Protein AF-0000000066491050 (afdb_homodimer)

Structure (mmCIF, N/CA/C/O backbone):
data_AF-0000000066491050-model_v1
#
loop_
_entity.id
_entity.type
_entity.pdbx_description
1 polymer 'Integral membrane protein'
#
loop_
_atom_site.group_PDB
_atom_site.id
_atom_site.type_symbol
_atom_site.label_atom_id
_atom_site.label_alt_id
_atom_site.label_comp_id
_atom_site.label_asym_id
_atom_site.label_entity_id
_atom_site.label_seq_id
_atom_site.pdbx_PDB_ins_code
_atom_site.Cartn_x
_atom_site.Cartn_y
_atom_site.Cartn_z
_atom_site.occupancy
_atom_site.B_iso_or_equiv
_atom_site.auth_seq_id
_atom_site.auth_comp_id
_atom_site.auth_asym_id
_atom_site.auth_atom_id
_atom_site.pdbx_PDB_model_num
ATOM 1 N N . MET A 1 1 ? 2.791 25.453 -6.047 1 52.41 1 MET A N 1
ATOM 2 C CA . MET A 1 1 ? 2.797 24.094 -5.547 1 52.41 1 MET A CA 1
ATOM 3 C C . MET A 1 1 ? 4.145 23.734 -4.922 1 52.41 1 MET A C 1
ATOM 5 O O . MET A 1 1 ? 4.199 23.078 -3.887 1 52.41 1 MET A O 1
ATOM 9 N N . PHE A 1 2 ? 5.137 24.219 -5.578 1 69.69 2 PHE A N 1
ATOM 10 C CA . PHE A 1 2 ? 6.5 23.891 -5.184 1 69.69 2 PHE A CA 1
ATOM 11 C C . PHE A 1 2 ? 7.211 25.125 -4.629 1 69.69 2 PHE A C 1
ATOM 13 O O . PHE A 1 2 ? 8.438 25.234 -4.711 1 69.69 2 PHE A O 1
ATOM 20 N N . ALA A 1 3 ? 6.332 25.984 -4.012 1 75.31 3 ALA A N 1
ATOM 21 C CA . ALA A 1 3 ? 6.973 27.172 -3.467 1 75.31 3 ALA A CA 1
ATOM 22 C C . ALA A 1 3 ? 7.922 26.812 -2.324 1 75.31 3 ALA A C 1
ATOM 24 O O . ALA A 1 3 ? 8.852 27.562 -2.021 1 75.31 3 ALA A O 1
ATOM 25 N N . HIS A 1 4 ? 7.715 25.703 -1.779 1 83.62 4 HIS A N 1
ATOM 26 C CA . HIS A 1 4 ? 8.516 25.297 -0.629 1 83.62 4 HIS A CA 1
ATOM 27 C C . HIS A 1 4 ? 9.625 24.344 -1.041 1 83.62 4 HIS A C 1
ATOM 29 O O . HIS A 1 4 ? 10.305 23.766 -0.187 1 83.62 4 HIS A O 1
ATOM 35 N N . PHE A 1 5 ? 9.906 24.297 -2.352 1 87.38 5 PHE A N 1
ATOM 36 C CA . PHE A 1 5 ? 10.875 23.312 -2.822 1 87.38 5 PHE A CA 1
ATOM 37 C C . PHE A 1 5 ? 12.289 23.719 -2.418 1 87.38 5 PHE A C 1
ATOM 39 O O . PHE A 1 5 ? 12.672 24.875 -2.535 1 87.38 5 PHE A O 1
ATOM 46 N N . THR A 1 6 ? 13.062 22.859 -1.842 1 89.25 6 THR A N 1
ATOM 47 C CA . THR A 1 6 ? 14.5 22.938 -1.593 1 89.25 6 THR A CA 1
ATOM 48 C C . THR A 1 6 ? 15.203 21.703 -2.141 1 89.25 6 THR A C 1
ATOM 50 O O . THR A 1 6 ? 14.578 20.656 -2.314 1 89.25 6 THR A O 1
ATOM 53 N N . PRO A 1 7 ? 16.484 21.812 -2.568 1 90 7 PRO A N 1
ATOM 54 C CA . PRO A 1 7 ? 17.219 20.672 -3.119 1 90 7 PRO A CA 1
ATOM 55 C C . PRO A 1 7 ? 17.188 19.453 -2.197 1 90 7 PRO A C 1
ATOM 57 O O . PRO A 1 7 ? 17.266 18.328 -2.668 1 90 7 PRO A O 1
ATOM 60 N N . ARG A 1 8 ? 17.047 19.656 -0.96 1 91.62 8 ARG A N 1
ATOM 61 C CA . ARG A 1 8 ? 16.953 18.578 0.013 1 91.62 8 ARG A CA 1
ATOM 62 C C . ARG A 1 8 ? 15.703 17.734 -0.21 1 91.62 8 ARG A C 1
ATOM 64 O O . ARG A 1 8 ? 15.594 16.625 0.311 1 91.62 8 ARG A O 1
ATOM 71 N N . HIS A 1 9 ? 14.781 18.203 -0.958 1 94.38 9 HIS A N 1
ATOM 72 C CA . HIS A 1 9 ? 13.523 17.516 -1.205 1 94.38 9 HIS A CA 1
ATOM 73 C C . HIS A 1 9 ? 13.648 16.562 -2.385 1 94.38 9 HIS A C 1
ATOM 75 O O . HIS A 1 9 ? 12.727 15.781 -2.658 1 94.38 9 HIS A O 1
ATOM 81 N N . ILE A 1 10 ? 14.773 16.578 -3.07 1 93.44 10 ILE A N 1
ATOM 82 C CA . ILE A 1 10 ? 14.93 15.773 -4.27 1 93.44 10 ILE A CA 1
ATOM 83 C C . ILE A 1 10 ? 14.844 14.289 -3.908 1 93.44 10 ILE A C 1
ATOM 85 O O . ILE A 1 10 ? 14.07 13.539 -4.512 1 93.44 10 ILE A O 1
ATOM 89 N N . PRO A 1 11 ? 15.547 13.797 -2.855 1 94.56 11 PRO A N 1
ATOM 90 C CA . PRO A 1 11 ? 15.484 12.367 -2.535 1 94.56 11 PRO A CA 1
ATOM 91 C C . PRO A 1 11 ? 14.07 11.906 -2.203 1 94.56 11 PRO A C 1
ATOM 93 O O . PRO A 1 11 ? 13.578 10.938 -2.797 1 94.56 11 PRO A O 1
ATOM 96 N N . PRO A 1 12 ? 13.367 12.57 -1.357 1 95.5 12 PRO A N 1
ATOM 97 C CA . PRO A 1 12 ? 12.016 12.094 -1.069 1 95.5 12 PRO A CA 1
ATOM 98 C C . PRO A 1 12 ? 11.078 12.227 -2.266 1 95.5 12 PRO A C 1
ATOM 100 O O . PRO A 1 12 ? 10.164 11.414 -2.43 1 95.5 12 PRO A O 1
ATOM 103 N N . LEU A 1 13 ? 11.305 13.156 -3.105 1 95.44 13 LEU A N 1
ATOM 104 C CA . LEU A 1 13 ? 10.453 13.297 -4.285 1 95.44 13 LEU A CA 1
ATOM 105 C C . LEU A 1 13 ? 10.734 12.188 -5.289 1 95.44 13 LEU A C 1
ATOM 107 O O . LEU A 1 13 ? 9.836 11.758 -6.016 1 95.44 13 LEU A O 1
ATOM 111 N N . LEU A 1 14 ? 11.961 11.766 -5.301 1 96 14 LEU A N 1
ATOM 112 C CA . LEU A 1 14 ? 12.281 10.609 -6.133 1 96 14 LEU A CA 1
ATOM 113 C C . LEU A 1 14 ? 11.578 9.359 -5.621 1 96 14 LEU A C 1
ATOM 115 O O . LEU A 1 14 ? 11.109 8.531 -6.414 1 96 14 LEU A O 1
ATOM 119 N N . VAL A 1 15 ? 11.5 9.188 -4.312 1 96.38 15 VAL A N 1
ATOM 120 C CA . VAL A 1 15 ? 10.766 8.078 -3.715 1 96.38 15 VAL A CA 1
ATOM 121 C C . VAL A 1 15 ? 9.297 8.148 -4.113 1 96.38 15 VAL A C 1
ATOM 123 O O . VAL A 1 15 ? 8.711 7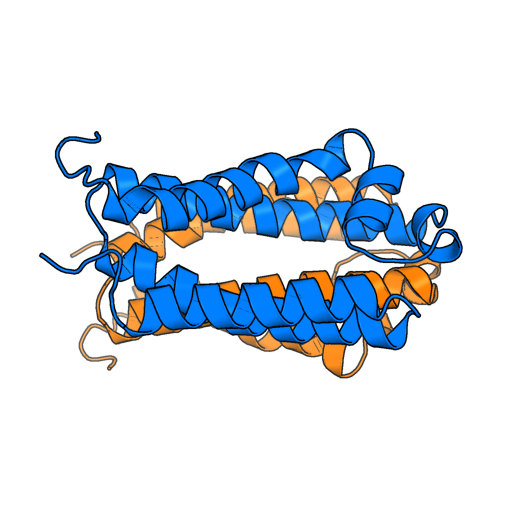.152 -4.539 1 96.38 15 VAL A O 1
ATOM 126 N N . ALA A 1 16 ? 8.734 9.336 -4.02 1 97.44 16 ALA A N 1
ATOM 127 C CA . ALA A 1 16 ? 7.336 9.531 -4.387 1 97.44 16 ALA A CA 1
ATOM 128 C C . ALA A 1 16 ? 7.098 9.172 -5.852 1 97.44 16 ALA A C 1
ATOM 130 O O . ALA A 1 16 ? 6.117 8.508 -6.184 1 97.44 16 ALA A O 1
ATOM 131 N N . ALA A 1 17 ? 7.984 9.594 -6.699 1 96.69 17 ALA A N 1
ATOM 132 C CA . ALA A 1 17 ? 7.863 9.305 -8.125 1 96.69 17 ALA A CA 1
ATOM 133 C C . ALA A 1 17 ? 8 7.809 -8.398 1 96.69 17 ALA A C 1
ATOM 135 O O . ALA A 1 17 ? 7.215 7.238 -9.164 1 96.69 17 ALA A O 1
ATOM 136 N N . ALA A 1 18 ? 8.984 7.23 -7.793 1 95.19 18 ALA A N 1
ATOM 137 C CA . ALA A 1 18 ? 9.211 5.797 -7.977 1 95.19 18 ALA A CA 1
ATOM 138 C C . ALA A 1 18 ? 8 4.988 -7.527 1 95.19 18 ALA A C 1
ATOM 140 O O . ALA A 1 18 ? 7.629 4.008 -8.172 1 95.19 18 ALA A O 1
ATOM 141 N N . MET A 1 19 ? 7.391 5.363 -6.492 1 96.62 19 MET A N 1
ATOM 142 C CA . MET A 1 19 ? 6.23 4.641 -5.98 1 96.62 19 MET A CA 1
ATOM 143 C C . MET A 1 19 ? 5.016 4.855 -6.879 1 96.62 19 MET A C 1
ATOM 145 O O . MET A 1 19 ? 4.238 3.928 -7.109 1 96.62 19 MET A O 1
ATOM 149 N N . THR A 1 20 ? 4.883 6.059 -7.355 1 95.69 20 THR A N 1
ATOM 150 C CA . THR A 1 20 ? 3.744 6.34 -8.219 1 95.69 20 THR A CA 1
ATOM 151 C C . THR A 1 20 ? 3.885 5.609 -9.555 1 95.69 20 THR A C 1
ATOM 153 O O . THR A 1 20 ? 3.049 4.77 -9.898 1 95.69 20 THR A O 1
ATOM 156 N N . PHE A 1 21 ? 4.977 5.812 -10.219 1 94.56 21 PHE A N 1
ATOM 157 C CA . PHE A 1 21 ? 5.148 5.277 -11.562 1 94.56 21 PHE A CA 1
ATOM 158 C C . PHE A 1 21 ? 5.566 3.812 -11.516 1 94.56 21 PHE A C 1
ATOM 160 O O . PHE A 1 21 ? 5.188 3.021 -12.383 1 94.56 21 PHE A O 1
ATOM 167 N N . GLY A 1 22 ? 6.391 3.482 -10.547 1 92.12 22 GLY A N 1
ATOM 168 C CA . GLY A 1 22 ? 6.695 2.076 -10.344 1 92.12 22 GLY A CA 1
ATOM 169 C C . GLY A 1 22 ? 5.469 1.239 -10.031 1 92.12 22 GLY A C 1
ATOM 170 O O . GLY A 1 22 ? 5.355 0.099 -10.484 1 92.12 22 GLY A O 1
ATOM 171 N N . GLY A 1 23 ? 4.586 1.788 -9.258 1 93.5 23 GLY A N 1
ATOM 172 C CA . GLY A 1 23 ? 3.346 1.11 -8.922 1 93.5 23 GLY A CA 1
ATOM 173 C C . GLY A 1 23 ? 2.43 0.91 -10.109 1 93.5 23 GLY A C 1
ATOM 174 O O . GLY A 1 23 ? 1.54 0.057 -10.078 1 93.5 23 GLY A O 1
ATOM 175 N N . LEU A 1 24 ? 2.648 1.595 -11.141 1 94.81 24 LEU A N 1
ATOM 176 C CA . LEU A 1 24 ? 1.772 1.502 -12.305 1 94.81 24 LEU A CA 1
ATOM 177 C C . LEU A 1 24 ? 2.301 0.478 -13.305 1 94.81 24 LEU A C 1
ATOM 179 O O . LEU A 1 24 ? 1.577 0.053 -14.211 1 94.81 24 LEU A O 1
ATOM 183 N N . ILE A 1 25 ? 3.445 0.059 -13.18 1 94.06 25 ILE A N 1
ATOM 184 C CA . ILE A 1 25 ? 4.113 -0.813 -14.141 1 94.06 25 ILE A CA 1
ATOM 185 C C . ILE A 1 25 ? 3.342 -2.125 -14.266 1 94.06 25 ILE A C 1
ATOM 187 O O . ILE A 1 25 ? 3.102 -2.605 -15.375 1 94.06 25 ILE A O 1
ATOM 191 N N . PRO A 1 26 ? 2.939 -2.74 -13.188 1 94.06 26 PRO A N 1
ATOM 192 C CA . PRO A 1 26 ? 2.254 -4.031 -13.297 1 94.06 26 PRO A CA 1
ATOM 193 C C . PRO A 1 26 ? 0.968 -3.949 -14.117 1 94.06 26 PRO A C 1
ATOM 195 O O . PRO A 1 26 ? 0.509 -4.961 -14.656 1 94.06 26 PRO A O 1
ATOM 198 N N . PHE A 1 27 ? 0.318 -2.787 -14.289 1 94.69 27 PHE A N 1
ATOM 199 C CA . PHE A 1 27 ? -0.898 -2.637 -15.078 1 94.69 27 PHE A CA 1
ATOM 200 C C . PHE A 1 27 ? -0.605 -2.818 -16.562 1 94.69 27 PHE A C 1
ATOM 202 O O . PHE A 1 27 ? -1.503 -3.143 -17.344 1 94.69 27 PHE A O 1
ATOM 209 N N . TYR A 1 28 ? 0.675 -2.732 -16.891 1 94.81 28 TYR A N 1
ATOM 210 C CA . TYR A 1 28 ? 1.082 -2.893 -18.297 1 94.81 28 TYR A CA 1
ATOM 211 C C . TYR A 1 28 ? 1.819 -4.211 -18.5 1 94.81 28 TYR A C 1
ATOM 213 O O . TYR A 1 28 ? 1.654 -4.871 -19.516 1 94.81 28 TYR A O 1
ATOM 221 N N . ASN A 1 29 ? 2.633 -4.527 -17.609 1 96.81 29 ASN A N 1
ATOM 222 C CA . ASN A 1 29 ? 3.457 -5.73 -17.672 1 96.81 29 ASN A CA 1
ATOM 223 C C . ASN A 1 29 ? 3.75 -6.293 -16.281 1 96.81 29 ASN A C 1
ATOM 225 O O . ASN A 1 29 ? 4.789 -5.992 -15.695 1 96.81 29 ASN A O 1
ATOM 229 N N . ALA A 1 30 ? 2.885 -7.141 -15.875 1 96.06 30 ALA A N 1
ATOM 230 C CA . ALA A 1 30 ? 2.996 -7.691 -14.523 1 96.06 30 ALA A CA 1
ATOM 231 C C . ALA A 1 30 ? 4.219 -8.594 -14.398 1 96.06 30 ALA A C 1
ATOM 233 O O . ALA A 1 30 ? 4.875 -8.617 -13.352 1 96.06 30 ALA A O 1
ATOM 234 N N . GLU A 1 31 ? 4.488 -9.344 -15.453 1 96.62 31 GLU A N 1
ATOM 235 C CA . GLU A 1 31 ? 5.652 -10.227 -15.438 1 96.62 31 GLU A CA 1
ATOM 236 C C . GLU A 1 31 ? 6.941 -9.438 -15.219 1 96.62 31 GLU A C 1
ATOM 238 O O . GLU A 1 31 ? 7.754 -9.781 -14.367 1 96.62 31 GLU A O 1
ATOM 243 N N . TYR A 1 32 ? 7.051 -8.461 -15.969 1 96.38 32 TYR A N 1
ATOM 244 C CA . TYR A 1 32 ? 8.227 -7.613 -15.852 1 96.38 32 TYR A CA 1
ATOM 245 C C . TYR A 1 32 ? 8.32 -7 -14.461 1 96.38 32 TYR A C 1
ATOM 247 O O . TYR A 1 32 ? 9.398 -6.941 -13.867 1 96.38 32 TYR A O 1
ATOM 255 N N . ALA A 1 33 ? 7.223 -6.523 -13.93 1 96 33 ALA A N 1
ATOM 256 C CA . ALA A 1 33 ? 7.184 -5.891 -12.617 1 96 33 ALA A CA 1
ATOM 257 C C . ALA A 1 33 ? 7.652 -6.852 -11.531 1 96 33 ALA A C 1
ATOM 259 O O . ALA A 1 33 ? 8.391 -6.461 -10.625 1 96 33 ALA A O 1
ATOM 260 N N . ILE A 1 34 ? 7.242 -8.062 -11.641 1 96.94 34 ILE A N 1
ATOM 261 C CA . ILE A 1 34 ? 7.609 -9.062 -10.648 1 96.94 34 ILE A CA 1
ATOM 262 C C . ILE A 1 34 ? 9.117 -9.32 -10.711 1 96.94 34 ILE A C 1
ATOM 264 O O . ILE A 1 34 ? 9.773 -9.414 -9.672 1 96.94 34 ILE A O 1
ATOM 268 N N . LYS A 1 35 ? 9.648 -9.344 -11.875 1 96 35 LYS A N 1
ATOM 269 C CA . LYS A 1 35 ? 11.094 -9.531 -12.031 1 96 35 LYS A CA 1
ATOM 270 C C . LYS A 1 35 ? 11.867 -8.336 -11.484 1 96 35 LYS A C 1
ATOM 272 O O . LYS A 1 35 ? 12.875 -8.5 -10.805 1 96 35 LYS A O 1
ATOM 277 N N . GLU A 1 36 ? 11.375 -7.203 -11.836 1 92.56 36 GLU A N 1
ATOM 278 C CA . GLU A 1 36 ? 12.008 -5.977 -11.359 1 92.56 36 GLU A CA 1
ATOM 279 C C . GLU A 1 36 ? 11.977 -5.895 -9.836 1 92.56 36 GLU A C 1
ATOM 281 O O . GLU A 1 36 ? 12.883 -5.348 -9.211 1 92.56 36 GLU A O 1
ATOM 286 N N . PHE A 1 37 ? 10.969 -6.414 -9.273 1 94.69 37 PHE A N 1
ATOM 287 C CA . PHE A 1 37 ? 10.836 -6.461 -7.82 1 94.69 37 PHE A CA 1
ATOM 288 C C . PHE A 1 37 ? 11.922 -7.328 -7.199 1 94.69 37 PHE A C 1
ATOM 290 O O . PHE A 1 37 ? 12.281 -7.145 -6.035 1 94.69 37 PHE A O 1
ATOM 297 N N . GLY A 1 38 ? 12.422 -8.266 -7.977 1 94.5 38 GLY A N 1
ATOM 298 C CA . GLY A 1 38 ? 13.492 -9.125 -7.484 1 94.5 38 GLY A CA 1
ATOM 299 C C . GLY A 1 38 ? 13.07 -10.57 -7.328 1 94.5 38 GLY A C 1
ATOM 300 O O . GLY A 1 38 ? 13.797 -11.367 -6.727 1 94.5 38 GLY A O 1
ATOM 301 N N . LEU A 1 39 ? 11.938 -10.953 -7.852 1 95.94 39 LEU A N 1
ATOM 302 C CA . LEU A 1 39 ? 11.453 -12.32 -7.723 1 95.94 39 LEU A CA 1
ATOM 303 C C . LEU A 1 39 ? 11.82 -13.141 -8.953 1 95.94 39 LEU A C 1
ATOM 305 O O . LEU A 1 39 ? 11.953 -12.602 -10.055 1 95.94 39 LEU A O 1
ATOM 309 N N . PRO A 1 40 ? 12.039 -14.398 -8.742 1 96.12 40 PRO A N 1
ATOM 310 C CA . PRO A 1 40 ? 12.523 -15.234 -9.844 1 96.12 40 PRO A CA 1
ATOM 311 C C . PRO A 1 40 ? 11.484 -15.438 -10.938 1 96.12 40 PRO A C 1
ATOM 313 O O . PRO A 1 40 ? 10.305 -15.141 -10.734 1 96.12 40 PRO A O 1
ATOM 316 N N . GLN A 1 41 ? 12.016 -15.961 -12.086 1 95.75 41 GLN A N 1
ATOM 317 C CA . GLN A 1 41 ? 11.203 -16.172 -13.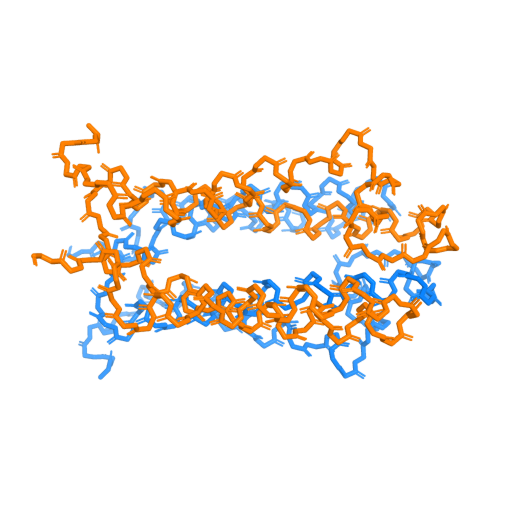281 1 95.75 41 GLN A CA 1
ATOM 318 C C . GLN A 1 41 ? 10.031 -17.094 -13 1 95.75 41 GLN A C 1
ATOM 320 O O . GLN A 1 41 ? 8.945 -16.922 -13.562 1 95.75 41 GLN A O 1
ATOM 325 N N . ARG A 1 42 ? 10.148 -18.062 -12.164 1 95.44 42 ARG A N 1
ATOM 326 C CA . ARG A 1 42 ? 9.086 -19 -11.852 1 95.44 42 ARG A CA 1
ATOM 327 C C . ARG A 1 42 ? 7.879 -18.297 -11.25 1 95.44 42 ARG A C 1
ATOM 329 O O . ARG A 1 42 ? 6.738 -18.719 -11.461 1 95.44 42 ARG A O 1
ATOM 336 N N . ILE A 1 43 ? 8.148 -17.281 -10.531 1 96.56 43 ILE A N 1
ATOM 337 C CA . ILE A 1 43 ? 7.066 -16.5 -9.93 1 96.56 43 ILE A CA 1
ATOM 338 C C . ILE A 1 43 ? 6.508 -15.516 -10.953 1 96.56 43 ILE A C 1
ATOM 340 O O . ILE A 1 43 ? 5.293 -15.336 -11.055 1 96.56 43 ILE A O 1
ATOM 344 N N . ALA A 1 44 ? 7.402 -14.977 -11.719 1 96.81 44 ALA A N 1
ATOM 345 C CA . ALA A 1 44 ? 7.02 -13.938 -12.672 1 96.81 44 ALA A CA 1
ATOM 346 C C . ALA A 1 44 ? 6.059 -14.484 -13.719 1 96.81 44 ALA A C 1
ATOM 348 O O . ALA A 1 44 ? 5.145 -13.781 -14.164 1 96.81 44 ALA A O 1
ATOM 349 N N . VAL A 1 45 ? 6.23 -15.727 -14.102 1 96.94 45 VAL A N 1
ATOM 350 C CA . VAL A 1 45 ? 5.418 -16.281 -15.18 1 96.94 45 VAL A CA 1
ATOM 351 C C . VAL A 1 45 ? 4.121 -16.844 -14.609 1 96.94 45 VAL A C 1
ATOM 353 O O . VAL A 1 45 ? 3.229 -17.25 -15.367 1 96.94 45 VAL A O 1
ATOM 356 N N . SER A 1 46 ? 3.969 -16.922 -13.328 1 97.12 46 SER A N 1
ATOM 357 C CA . SER A 1 46 ? 2.77 -17.438 -12.68 1 97.12 46 SER A CA 1
ATOM 358 C C . SER A 1 46 ? 1.603 -16.469 -12.805 1 97.12 46 SER A C 1
ATOM 360 O O . SER A 1 46 ? 1.649 -15.367 -12.258 1 97.12 46 SER A O 1
ATOM 362 N N . GLU A 1 47 ? 0.52 -16.938 -13.438 1 96.25 47 GLU A N 1
ATOM 363 C CA . GLU A 1 47 ? -0.647 -16.078 -13.633 1 96.25 47 GLU A CA 1
ATOM 364 C C . GLU A 1 47 ? -1.272 -15.688 -12.297 1 96.25 47 GLU A C 1
ATOM 366 O O . GLU A 1 47 ? -1.618 -14.523 -12.086 1 96.25 47 GLU A O 1
ATOM 371 N N . PRO A 1 48 ? -1.4 -16.609 -11.383 1 96.69 48 PRO A N 1
ATOM 372 C CA . PRO A 1 48 ? -1.91 -16.234 -10.07 1 96.69 48 PRO A CA 1
ATOM 373 C C . PRO A 1 48 ? -1.066 -15.148 -9.398 1 96.69 48 PRO A C 1
ATOM 375 O O . PRO A 1 48 ? -1.61 -14.219 -8.789 1 96.69 48 PRO A O 1
ATOM 378 N N . ALA A 1 49 ? 0.188 -15.273 -9.547 1 97.19 49 ALA A N 1
ATOM 379 C CA . ALA A 1 49 ? 1.077 -14.281 -8.953 1 97.19 49 ALA A CA 1
ATOM 380 C C . ALA A 1 49 ? 0.907 -12.922 -9.617 1 97.19 49 ALA A C 1
ATOM 382 O O . ALA A 1 49 ? 0.967 -11.883 -8.953 1 97.19 49 ALA A O 1
ATOM 383 N N . GLN A 1 50 ? 0.723 -12.977 -10.844 1 97.31 50 GLN A N 1
ATOM 384 C CA . GLN A 1 50 ? 0.532 -11.742 -11.586 1 97.31 50 GLN A CA 1
ATOM 385 C C . GLN A 1 50 ? -0.754 -11.039 -11.164 1 97.31 50 GLN A C 1
ATOM 387 O O . GLN A 1 50 ? -0.798 -9.805 -11.086 1 97.31 50 GLN A O 1
ATOM 392 N N . SER A 1 51 ? -1.75 -11.789 -10.938 1 96.12 51 SER A N 1
ATOM 393 C CA . SER A 1 51 ? -3.008 -11.211 -10.469 1 96.12 51 SER A CA 1
ATOM 394 C C . SER A 1 51 ? -2.838 -10.539 -9.117 1 96.12 51 SER A C 1
ATOM 396 O O . SER A 1 51 ? -3.311 -9.422 -8.906 1 96.12 51 SER A O 1
ATOM 398 N N . VAL A 1 52 ? -2.146 -11.148 -8.234 1 96.25 52 VAL A N 1
ATOM 399 C CA . VAL A 1 52 ? -1.917 -10.609 -6.898 1 96.25 52 VAL A CA 1
ATOM 400 C C . VAL A 1 52 ? -1.008 -9.391 -6.984 1 96.25 52 VAL A C 1
ATOM 402 O O . VAL A 1 52 ? -1.188 -8.422 -6.242 1 96.25 52 VAL A O 1
ATOM 405 N N . MET A 1 53 ? -0.116 -9.383 -7.934 1 97.38 53 MET A N 1
ATOM 406 C CA . MET A 1 53 ? 0.812 -8.266 -8.109 1 97.38 53 MET A CA 1
ATOM 407 C C . MET A 1 53 ? 0.066 -6.988 -8.484 1 97.38 53 MET A C 1
ATOM 409 O O . MET A 1 53 ? 0.461 -5.895 -8.078 1 97.38 53 MET A O 1
ATOM 413 N N . LEU A 1 54 ? -0.944 -7.105 -9.188 1 96.06 54 LEU A N 1
ATOM 414 C CA . LEU A 1 54 ? -1.744 -5.945 -9.555 1 96.06 54 LEU A CA 1
ATOM 415 C C . LEU A 1 54 ? -2.311 -5.258 -8.32 1 96.06 54 LEU A C 1
ATOM 417 O O . LEU A 1 54 ? -2.314 -4.031 -8.234 1 96.06 54 LEU A O 1
ATOM 421 N N . THR A 1 55 ? -2.756 -6.035 -7.379 1 95.06 55 THR A N 1
ATOM 422 C CA . THR A 1 55 ? -3.314 -5.477 -6.152 1 95.06 55 THR A CA 1
ATOM 423 C C . THR A 1 55 ? -2.229 -4.797 -5.324 1 95.06 55 THR A C 1
ATOM 425 O O . THR A 1 55 ? -2.461 -3.74 -4.734 1 95.06 55 THR A O 1
ATOM 428 N N . ALA A 1 56 ? -1.081 -5.43 -5.273 1 95.06 56 ALA A N 1
ATOM 429 C CA . ALA A 1 56 ? 0.056 -4.84 -4.574 1 95.06 56 ALA A CA 1
ATOM 430 C C . ALA A 1 56 ? 0.455 -3.508 -5.195 1 95.06 56 ALA A C 1
ATOM 432 O O . ALA A 1 56 ? 0.781 -2.555 -4.484 1 95.06 56 ALA A O 1
ATOM 433 N N . SER A 1 57 ? 0.407 -3.467 -6.473 1 94.81 57 SER A N 1
ATOM 434 C CA . SER A 1 57 ? 0.845 -2.297 -7.227 1 94.81 57 SER A CA 1
ATOM 435 C C . SER A 1 57 ? -0.101 -1.12 -7.02 1 94.81 57 SER A C 1
ATOM 437 O O . SER A 1 57 ? 0.329 0.035 -7.016 1 94.81 57 SER A O 1
ATOM 439 N N . ALA A 1 58 ? -1.389 -1.372 -6.887 1 95.62 58 ALA A N 1
ATOM 440 C CA . ALA A 1 58 ? -2.354 -0.315 -6.598 1 95.62 58 ALA A CA 1
ATOM 441 C C . ALA A 1 58 ? -2.023 0.383 -5.281 1 95.62 58 ALA A C 1
ATOM 443 O O . ALA A 1 58 ? -2.117 1.608 -5.18 1 95.62 58 ALA A O 1
ATOM 444 N N . ARG A 1 59 ? -1.652 -0.363 -4.285 1 95.88 59 ARG A N 1
ATOM 445 C CA . ARG A 1 59 ? -1.308 0.199 -2.982 1 95.88 59 ARG A CA 1
ATOM 446 C C . ARG A 1 59 ? -0.035 1.035 -3.066 1 95.88 59 ARG A C 1
ATOM 448 O O . ARG A 1 59 ? 0.061 2.094 -2.439 1 95.88 59 ARG A O 1
ATOM 455 N N . ILE A 1 60 ? 0.891 0.562 -3.881 1 96.25 60 ILE A N 1
ATOM 456 C CA . ILE A 1 60 ? 2.141 1.288 -4.074 1 96.25 60 ILE A CA 1
ATOM 457 C C . ILE A 1 60 ? 1.859 2.639 -4.727 1 96.25 60 ILE A C 1
ATOM 459 O O . ILE A 1 60 ? 2.324 3.676 -4.25 1 96.25 60 ILE A O 1
ATOM 463 N N . SER A 1 61 ? 1.133 2.602 -5.727 1 96.06 61 SER A N 1
ATOM 464 C CA . SER A 1 61 ? 0.815 3.838 -6.438 1 96.06 61 SER A CA 1
ATOM 465 C C . SER A 1 61 ? -0.042 4.762 -5.578 1 96.06 61 SER A C 1
ATOM 467 O O . SER A 1 61 ? 0.086 5.984 -5.652 1 96.06 61 SER A O 1
ATOM 469 N N . ALA A 1 62 ? -0.939 4.211 -4.773 1 95.56 62 ALA A N 1
ATOM 470 C CA . ALA A 1 62 ? -1.76 5.02 -3.879 1 95.56 62 ALA A CA 1
ATOM 471 C C . ALA A 1 62 ? -0.894 5.758 -2.861 1 95.56 62 ALA A C 1
ATOM 473 O O . ALA A 1 62 ? -1.138 6.93 -2.566 1 95.56 62 ALA A O 1
ATOM 474 N N . ILE A 1 63 ? 0.044 5.074 -2.314 1 95.81 63 ILE A N 1
ATOM 475 C CA . ILE A 1 63 ? 0.98 5.703 -1.39 1 95.81 63 ILE A CA 1
ATOM 476 C C . ILE A 1 63 ? 1.726 6.832 -2.098 1 95.81 63 ILE A C 1
ATOM 478 O O . ILE A 1 63 ? 1.873 7.926 -1.548 1 95.81 63 ILE A O 1
ATOM 482 N N . GLY A 1 64 ? 2.174 6.551 -3.314 1 96.94 64 GLY A N 1
ATOM 483 C CA . GLY A 1 64 ? 2.816 7.59 -4.098 1 96.94 64 GLY A CA 1
ATOM 484 C C . GLY A 1 64 ? 1.939 8.812 -4.305 1 96.94 64 GLY A C 1
ATOM 485 O O . GLY A 1 64 ? 2.393 9.945 -4.133 1 96.94 64 GLY A O 1
ATOM 486 N N . LEU A 1 65 ? 0.757 8.633 -4.586 1 95.94 65 LEU A N 1
ATOM 487 C CA . LEU A 1 65 ? -0.189 9.727 -4.801 1 95.94 65 LEU A CA 1
ATOM 488 C C . LEU A 1 65 ? -0.394 10.523 -3.518 1 95.94 65 LEU A C 1
ATOM 490 O O . LEU A 1 65 ? -0.49 11.75 -3.557 1 95.94 65 LEU A O 1
ATOM 494 N N . ALA A 1 66 ? -0.517 9.797 -2.441 1 95.81 66 ALA A N 1
ATOM 495 C CA . ALA A 1 66 ? -0.653 10.477 -1.156 1 95.81 66 ALA A CA 1
ATOM 496 C C . ALA A 1 66 ? 0.56 11.352 -0.869 1 95.81 66 ALA A C 1
ATOM 498 O O . ALA A 1 66 ? 0.42 12.469 -0.368 1 95.81 66 ALA A O 1
ATOM 499 N N . LEU A 1 67 ? 1.722 10.852 -1.212 1 96.94 67 LEU A N 1
ATOM 500 C CA . LEU A 1 67 ? 2.941 11.625 -1.005 1 96.94 67 LEU A CA 1
ATOM 501 C C . LEU A 1 67 ? 2.922 12.906 -1.836 1 96.94 67 LEU A C 1
ATOM 503 O O . LEU A 1 67 ? 3.229 13.984 -1.328 1 96.94 67 LEU A O 1
ATOM 507 N N . TRP A 1 68 ? 2.533 12.758 -3.027 1 96.38 68 TRP A N 1
ATOM 508 C CA . TRP A 1 68 ? 2.445 13.938 -3.887 1 96.38 68 TRP A CA 1
ATOM 509 C C . TRP A 1 68 ? 1.412 14.922 -3.355 1 96.38 68 TRP A C 1
ATOM 511 O O . TRP A 1 68 ? 1.625 16.141 -3.396 1 96.38 68 TRP A O 1
ATOM 521 N N . ALA A 1 69 ? 0.306 14.453 -2.871 1 95 69 ALA A N 1
ATOM 522 C CA . ALA A 1 69 ? -0.727 15.328 -2.312 1 95 69 ALA A CA 1
ATOM 523 C C . ALA A 1 69 ? -0.197 16.109 -1.11 1 95 69 ALA A C 1
ATOM 525 O O . ALA A 1 69 ? -0.366 17.328 -1.028 1 95 69 ALA A O 1
ATOM 526 N N . PHE A 1 70 ? 0.418 15.398 -0.26 1 96.19 70 PHE A N 1
ATOM 527 C CA . PHE A 1 70 ? 0.946 16.062 0.932 1 96.19 70 PHE A CA 1
ATOM 528 C C . PHE A 1 70 ? 2.021 17.062 0.561 1 96.19 70 PHE A C 1
ATOM 530 O O . PHE A 1 70 ? 2.07 18.172 1.124 1 96.19 70 PHE A O 1
ATOM 537 N N . TYR A 1 71 ? 2.879 16.719 -0.331 1 95.62 71 TYR A N 1
ATOM 538 C CA . TYR A 1 71 ? 3.934 17.641 -0.738 1 95.62 71 TYR A CA 1
ATOM 539 C C . TYR A 1 71 ? 3.346 18.891 -1.359 1 95.62 71 TYR A C 1
ATOM 541 O O . TYR A 1 71 ? 3.781 20 -1.05 1 95.62 71 TYR A O 1
ATOM 549 N N . SER A 1 72 ? 2.371 18.75 -2.178 1 93.88 72 SER A N 1
ATOM 550 C CA . SER A 1 72 ? 1.752 19.891 -2.855 1 93.88 72 SER A CA 1
ATOM 551 C C . SER A 1 72 ? 1.063 20.812 -1.861 1 93.88 72 SER A C 1
ATOM 553 O O . SER A 1 72 ? 0.954 22.016 -2.104 1 93.88 72 SER A O 1
ATOM 555 N N . GLN A 1 73 ? 0.653 20.312 -0.686 1 92.06 73 GLN A N 1
ATOM 556 C CA . GLN A 1 73 ? -0.064 21.094 0.329 1 92.06 73 GLN A CA 1
ATOM 557 C C . GLN A 1 73 ? 0.894 21.641 1.383 1 92.06 73 GLN A C 1
ATOM 559 O O . GLN A 1 73 ? 0.464 22.266 2.348 1 92.06 73 GLN A O 1
ATOM 564 N N . GLY A 1 74 ? 2.131 21.312 1.216 1 93.12 74 GLY A N 1
ATOM 565 C CA . GLY A 1 74 ? 3.129 21.781 2.162 1 93.12 74 GLY A CA 1
ATOM 566 C C . GLY A 1 74 ? 3.127 21.016 3.467 1 93.12 74 GLY A C 1
ATOM 567 O O . GLY A 1 74 ? 3.607 21.5 4.488 1 93.12 74 GLY A O 1
ATOM 568 N N . LYS A 1 75 ? 2.473 19.891 3.443 1 93.88 75 LYS A N 1
ATOM 569 C CA . LYS A 1 75 ? 2.406 19.047 4.629 1 93.88 75 LYS A CA 1
ATOM 570 C C . LYS A 1 75 ? 3.609 18.109 4.707 1 93.88 75 LYS A C 1
ATOM 572 O O . LYS A 1 75 ? 3.467 16.891 4.562 1 93.88 75 LYS A O 1
ATOM 577 N N . LEU A 1 76 ? 4.754 18.672 5.074 1 94.69 76 LEU A N 1
ATOM 578 C CA . LEU A 1 76 ? 6.02 17.969 4.965 1 94.69 76 LEU A CA 1
ATOM 579 C C . LEU A 1 76 ? 6.211 17 6.137 1 94.69 76 LEU A C 1
ATOM 581 O O . LEU A 1 76 ? 6.844 15.953 5.988 1 94.69 76 LEU A O 1
ATOM 585 N N . ALA A 1 77 ? 5.664 17.312 7.297 1 94.06 77 ALA A N 1
ATOM 586 C CA . ALA A 1 77 ? 5.738 16.391 8.422 1 94.06 77 ALA A CA 1
ATOM 587 C C . ALA A 1 77 ? 4.965 15.102 8.125 1 94.06 77 ALA A C 1
ATOM 589 O O . ALA A 1 77 ? 5.398 14.008 8.5 1 94.06 77 ALA A O 1
ATOM 590 N N . GLU A 1 78 ? 3.814 15.258 7.523 1 95.56 78 GLU A N 1
ATOM 591 C CA . GLU A 1 78 ? 2.994 14.109 7.133 1 95.56 78 GLU A CA 1
ATOM 592 C C . GLU 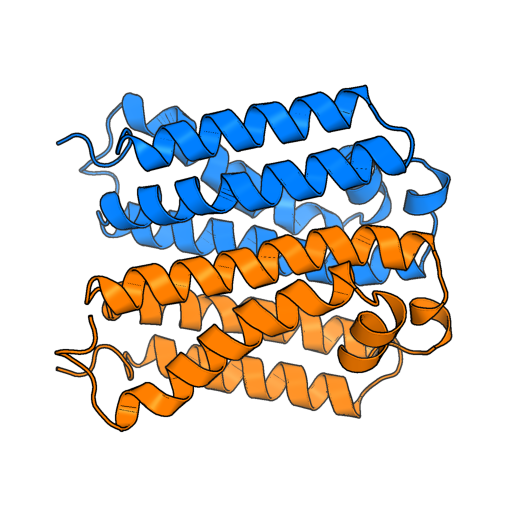A 1 78 ? 3.689 13.273 6.062 1 95.56 78 GLU A C 1
ATOM 594 O O . GLU A 1 78 ? 3.611 12.047 6.086 1 95.56 78 GLU A O 1
ATOM 599 N N . PHE A 1 79 ? 4.348 13.977 5.121 1 96.19 79 PHE A N 1
ATOM 600 C CA . PHE A 1 79 ? 5.184 13.305 4.133 1 96.19 79 PHE A CA 1
ATOM 601 C C . PHE A 1 79 ? 6.234 12.438 4.812 1 96.19 79 PHE A C 1
ATOM 603 O O . PHE A 1 79 ? 6.375 11.258 4.492 1 96.19 79 PHE A O 1
ATOM 610 N N . ASP A 1 80 ? 6.863 12.984 5.848 1 96.38 80 ASP A N 1
ATOM 611 C CA . ASP A 1 80 ? 7.914 12.273 6.57 1 96.38 80 ASP A CA 1
ATOM 612 C C . ASP A 1 80 ? 7.344 11.094 7.352 1 96.38 80 ASP A C 1
ATOM 614 O O . ASP A 1 80 ? 8.008 10.062 7.496 1 96.38 80 ASP A O 1
ATOM 618 N N . THR A 1 81 ? 6.16 11.227 7.828 1 95.62 81 THR A N 1
ATOM 619 C CA . THR A 1 81 ? 5.52 10.125 8.539 1 95.62 81 THR A CA 1
ATOM 620 C C . THR A 1 81 ? 5.312 8.93 7.609 1 95.62 81 THR A C 1
ATOM 622 O O . THR A 1 81 ? 5.617 7.793 7.977 1 95.62 81 THR A O 1
ATOM 625 N N . ILE A 1 82 ? 4.828 9.195 6.402 1 96.75 82 ILE A N 1
ATOM 626 C CA . ILE A 1 82 ? 4.629 8.117 5.434 1 96.75 82 ILE A CA 1
ATOM 627 C C . ILE A 1 82 ? 5.973 7.477 5.09 1 96.75 82 ILE A C 1
ATOM 629 O O . ILE A 1 82 ? 6.09 6.25 5.051 1 96.75 82 ILE A O 1
ATOM 633 N N . LEU A 1 83 ? 6.98 8.305 4.902 1 97.31 83 LEU A N 1
ATOM 634 C CA . LEU A 1 83 ? 8.305 7.773 4.605 1 97.31 83 LEU A CA 1
ATOM 635 C C . LEU A 1 83 ? 8.766 6.824 5.707 1 97.31 83 LEU A C 1
ATOM 637 O O . LEU A 1 83 ? 9.32 5.762 5.422 1 97.31 83 LEU A O 1
ATOM 641 N N . THR A 1 84 ? 8.555 7.145 6.906 1 96.81 84 THR A N 1
ATOM 642 C CA . THR A 1 84 ? 8.969 6.328 8.039 1 96.81 84 THR A CA 1
ATOM 643 C C . THR A 1 84 ? 8.289 4.961 8 1 96.81 84 THR A C 1
ATOM 645 O O . THR A 1 84 ? 8.93 3.939 8.258 1 96.81 84 THR A O 1
ATOM 648 N N . THR A 1 85 ? 7.023 4.953 7.594 1 95.88 85 THR A N 1
ATOM 649 C CA . THR A 1 85 ? 6.297 3.689 7.574 1 95.88 85 THR A CA 1
ATOM 650 C C . THR A 1 85 ? 6.805 2.791 6.449 1 95.88 85 THR A C 1
ATOM 652 O O . THR A 1 85 ? 6.656 1.569 6.508 1 95.88 85 THR A O 1
ATOM 655 N N . LEU A 1 86 ? 7.438 3.328 5.41 1 96.38 86 LEU A N 1
ATOM 656 C CA . LEU A 1 86 ? 7.934 2.564 4.273 1 96.38 86 LEU A CA 1
ATOM 657 C C . LEU A 1 86 ? 9.109 1.689 4.676 1 96.38 86 LEU A C 1
ATOM 659 O O . LEU A 1 86 ? 9.461 0.745 3.967 1 96.38 86 LEU A O 1
ATOM 663 N N . GLY A 1 87 ? 9.734 2.049 5.828 1 96.69 87 GLY A N 1
ATOM 664 C CA . GLY A 1 87 ? 10.75 1.149 6.344 1 96.69 87 GLY A CA 1
ATOM 665 C C . GLY A 1 87 ? 10.242 -0.265 6.559 1 96.69 87 GLY A C 1
ATOM 666 O O . GLY A 1 87 ? 10.938 -1.233 6.246 1 96.69 87 GLY A O 1
ATOM 667 N N . TYR A 1 88 ? 9.047 -0.34 7.086 1 96.75 88 TYR A N 1
ATOM 668 C CA . TYR A 1 88 ? 8.406 -1.633 7.305 1 96.75 88 TYR A CA 1
ATOM 669 C C . TYR A 1 88 ? 8.195 -2.363 5.984 1 96.75 88 TYR A C 1
ATOM 671 O O . TYR A 1 88 ? 8.445 -3.566 5.883 1 96.75 88 TYR A O 1
ATOM 679 N N . VAL A 1 89 ? 7.742 -1.688 4.965 1 96.69 89 VAL A N 1
ATOM 680 C CA . VAL A 1 89 ? 7.527 -2.25 3.637 1 96.69 89 VAL A CA 1
ATOM 681 C C . VAL A 1 89 ? 8.844 -2.785 3.08 1 96.69 89 VAL A C 1
ATOM 683 O O . VAL A 1 89 ? 8.898 -3.902 2.559 1 96.69 89 VAL A O 1
ATOM 686 N N . GLY A 1 90 ? 9.891 -1.981 3.213 1 97.12 90 GLY A N 1
ATOM 687 C CA . GLY A 1 90 ? 11.195 -2.418 2.744 1 97.12 90 GLY A CA 1
ATOM 688 C C . GLY A 1 90 ? 11.688 -3.672 3.439 1 97.12 90 GLY A C 1
ATOM 689 O O . GLY A 1 90 ? 12.305 -4.535 2.812 1 97.12 90 GLY A O 1
ATOM 690 N N . LEU A 1 91 ? 11.477 -3.795 4.684 1 96.81 91 LEU A N 1
ATOM 691 C CA . LEU A 1 91 ? 11.875 -4.973 5.449 1 96.81 91 LEU A CA 1
ATOM 692 C C . LEU A 1 91 ? 11.164 -6.219 4.938 1 96.81 91 LEU A C 1
ATOM 694 O O . LEU A 1 91 ? 11.797 -7.258 4.723 1 96.81 91 LEU A O 1
ATOM 698 N N . VAL A 1 92 ? 9.867 -6.148 4.762 1 97 92 VAL A N 1
ATOM 699 C CA . VAL A 1 92 ? 9.086 -7.289 4.297 1 97 92 VAL A CA 1
ATOM 700 C C . VAL A 1 92 ? 9.484 -7.633 2.861 1 97 92 VAL A C 1
ATOM 702 O O . VAL A 1 92 ? 9.656 -8.805 2.523 1 97 92 VAL A O 1
ATOM 705 N N . ASP A 1 93 ? 9.594 -6.605 1.998 1 97.06 93 ASP A N 1
ATOM 706 C CA . ASP A 1 93 ? 10.016 -6.836 0.621 1 97.06 93 ASP A CA 1
ATOM 707 C C . ASP A 1 93 ? 11.367 -7.555 0.575 1 97.06 93 ASP A C 1
ATOM 709 O O . ASP A 1 93 ? 11.547 -8.492 -0.199 1 97.06 93 ASP A O 1
ATOM 713 N N . GLY A 1 94 ? 12.312 -7.008 1.378 1 97.38 94 GLY A N 1
ATOM 714 C CA . GLY A 1 94 ? 13.609 -7.668 1.446 1 97.38 94 GLY A CA 1
ATOM 715 C C . GLY A 1 94 ? 13.516 -9.117 1.883 1 97.38 94 GLY A C 1
ATOM 716 O O . GLY A 1 94 ? 14.18 -9.984 1.312 1 97.38 94 GLY A O 1
ATOM 717 N N . TYR A 1 95 ? 12.758 -9.383 2.83 1 96.94 95 TYR A N 1
ATOM 718 C CA . TYR A 1 95 ? 12.562 -10.734 3.334 1 96.94 95 TYR A CA 1
ATOM 719 C C . TYR A 1 95 ? 12.016 -11.648 2.246 1 96.94 95 TYR A C 1
ATOM 721 O O . TYR A 1 95 ? 12.516 -12.758 2.043 1 96.94 95 TYR A O 1
ATOM 729 N N . VAL A 1 96 ? 10.977 -11.227 1.602 1 96.75 96 VAL A N 1
ATOM 730 C CA . VAL A 1 96 ? 10.336 -12.039 0.574 1 96.75 96 VAL A CA 1
ATOM 731 C C . VAL A 1 96 ? 11.32 -12.312 -0.56 1 96.75 96 VAL A C 1
ATOM 733 O O . VAL A 1 96 ? 11.43 -13.445 -1.036 1 96.75 96 VAL A O 1
ATOM 736 N N . CYS A 1 97 ? 12.008 -11.305 -0.992 1 96.81 97 CYS A N 1
ATOM 737 C CA . CYS A 1 97 ? 12.992 -11.477 -2.057 1 96.81 97 CYS A CA 1
ATOM 738 C C . CYS A 1 97 ? 14.086 -12.453 -1.634 1 96.81 97 CYS A C 1
ATOM 740 O O . CYS A 1 97 ? 14.531 -13.273 -2.436 1 96.81 97 CYS A O 1
ATOM 742 N N . TRP A 1 98 ? 14.531 -12.305 -0.404 1 96.62 98 TRP A N 1
ATOM 743 C CA . TRP A 1 98 ? 15.547 -13.219 0.116 1 96.62 98 TRP A CA 1
ATOM 744 C C . TRP A 1 98 ? 15.039 -14.656 0.126 1 96.62 98 TRP A C 1
ATOM 746 O O . TRP A 1 98 ? 15.719 -15.562 -0.354 1 96.62 98 TRP A O 1
ATOM 756 N N . ARG A 1 99 ? 13.906 -14.859 0.613 1 95.25 99 ARG A N 1
ATOM 757 C CA . ARG A 1 99 ? 13.297 -16.188 0.749 1 95.25 99 ARG A CA 1
ATOM 758 C C . ARG A 1 99 ? 13.086 -16.828 -0.615 1 95.25 99 ARG A C 1
ATOM 760 O O . ARG A 1 99 ? 13.219 -18.047 -0.755 1 95.25 99 ARG A O 1
ATOM 767 N N . GLU A 1 100 ? 12.859 -16.016 -1.646 1 96.56 100 GLU A N 1
ATOM 768 C CA . GLU A 1 100 ? 12.531 -16.547 -2.967 1 96.56 100 GLU A CA 1
ATOM 769 C C . GLU A 1 100 ? 13.773 -16.641 -3.844 1 96.56 100 GLU A C 1
ATOM 771 O O . GLU A 1 100 ? 13.688 -16.969 -5.031 1 96.56 100 GLU A O 1
ATOM 776 N N . GLY A 1 101 ? 14.898 -16.281 -3.324 1 91.75 101 GLY A N 1
ATOM 777 C CA . GLY A 1 101 ? 16.141 -16.562 -4.023 1 91.75 101 GLY A CA 1
ATOM 778 C C . GLY A 1 101 ? 16.703 -15.367 -4.77 1 91.75 101 GLY A C 1
ATOM 779 O O . GLY A 1 101 ? 17.312 -15.523 -5.824 1 91.75 101 GLY A O 1
ATOM 780 N N . GLY A 1 102 ? 16.391 -14.25 -4.359 1 92.88 102 GLY A N 1
ATOM 781 C CA . GLY A 1 102 ? 16.953 -13.031 -4.93 1 92.88 102 GLY A CA 1
ATOM 782 C C . GLY A 1 102 ? 17.672 -12.18 -3.908 1 92.88 102 GLY A C 1
ATOM 783 O O . GLY A 1 102 ? 17.281 -11.047 -3.645 1 92.88 102 GLY A O 1
ATOM 784 N N . PRO A 1 103 ? 18.844 -12.641 -3.432 1 92.12 103 PRO A N 1
ATOM 785 C CA . PRO A 1 103 ? 19.5 -11.961 -2.311 1 92.12 103 PRO A CA 1
ATOM 786 C C . PRO A 1 103 ? 19.969 -10.555 -2.668 1 92.12 103 PRO A C 1
ATOM 788 O O . PRO A 1 103 ? 19.953 -9.656 -1.816 1 92.12 103 PRO A O 1
ATOM 791 N N . GLY A 1 104 ? 20.453 -10.383 -3.928 1 93.81 104 GLY A N 1
ATOM 792 C CA . GLY A 1 104 ? 20.859 -9.039 -4.32 1 93.81 104 GLY A CA 1
ATOM 793 C C . GLY A 1 104 ? 19.734 -8.031 -4.207 1 93.81 104 GLY A C 1
ATOM 794 O O . GLY A 1 104 ? 19.906 -6.977 -3.59 1 93.81 104 GLY A O 1
ATOM 795 N N . ARG A 1 105 ? 18.672 -8.344 -4.746 1 93.94 105 ARG A N 1
ATOM 796 C CA . ARG A 1 105 ? 17.516 -7.457 -4.68 1 93.94 105 ARG A CA 1
ATOM 797 C C . ARG A 1 105 ? 17 -7.348 -3.254 1 93.94 105 ARG A C 1
ATOM 799 O O . ARG A 1 105 ? 16.5 -6.293 -2.852 1 93.94 105 ARG A O 1
ATOM 806 N N . ALA A 1 106 ? 17.078 -8.414 -2.561 1 96.5 106 ALA A N 1
ATOM 807 C CA . ALA A 1 106 ? 16.672 -8.383 -1.158 1 96.5 106 ALA A CA 1
ATOM 808 C C . ALA A 1 106 ? 17.453 -7.312 -0.388 1 96.5 106 ALA A C 1
ATOM 810 O O . ALA A 1 106 ? 16.859 -6.516 0.34 1 96.5 106 ALA A O 1
ATOM 811 N N . VAL A 1 107 ? 18.734 -7.309 -0.577 1 96.06 107 VAL A N 1
ATOM 812 C CA . VAL A 1 107 ? 19.594 -6.34 0.102 1 96.06 107 VAL A CA 1
ATOM 813 C C . VAL A 1 107 ? 19.234 -4.926 -0.346 1 96.06 107 VAL A C 1
ATOM 815 O O . VAL A 1 107 ? 19.172 -4.008 0.473 1 96.06 107 VAL A O 1
ATOM 818 N N . PHE A 1 108 ? 19.016 -4.746 -1.562 1 95.38 108 PHE A N 1
ATOM 819 C CA . PHE A 1 108 ? 18.641 -3.443 -2.098 1 95.38 108 PHE A CA 1
ATOM 820 C C . PHE A 1 108 ? 17.344 -2.951 -1.465 1 95.38 108 PHE A C 1
ATOM 822 O O . PHE A 1 108 ? 17.266 -1.812 -0.998 1 95.38 108 PHE A O 1
ATOM 829 N N . ARG A 1 109 ? 16.375 -3.785 -1.428 1 95.12 109 ARG A N 1
ATOM 830 C CA . ARG A 1 109 ? 15.07 -3.406 -0.887 1 95.12 109 ARG A CA 1
ATOM 831 C C . ARG A 1 109 ? 15.156 -3.127 0.61 1 95.12 109 ARG A C 1
ATOM 833 O O . ARG A 1 109 ? 14.586 -2.152 1.1 1 95.12 109 ARG A O 1
ATOM 840 N N . PHE A 1 110 ? 15.867 -3.906 1.245 1 95.75 110 PHE A N 1
ATOM 841 C CA . PHE A 1 110 ? 16.047 -3.721 2.68 1 95.75 110 PHE A CA 1
ATOM 842 C C . PHE A 1 110 ? 16.797 -2.42 2.965 1 95.75 110 PHE A C 1
ATOM 844 O O . PHE A 1 110 ? 16.344 -1.607 3.773 1 95.75 110 PHE A O 1
ATOM 851 N N . THR A 1 111 ? 17.859 -2.201 2.283 1 96.81 111 THR A N 1
ATOM 852 C CA . THR A 1 111 ? 18.688 -1.018 2.52 1 96.81 111 THR A CA 1
ATOM 853 C C . THR A 1 111 ? 17.938 0.25 2.123 1 96.81 111 THR A C 1
ATOM 855 O O . THR A 1 111 ? 17.969 1.251 2.84 1 96.81 111 THR A O 1
ATOM 858 N N . SER A 1 112 ? 17.328 0.195 0.985 1 96.38 112 SER A N 1
ATOM 859 C CA . SER A 1 112 ? 16.547 1.345 0.557 1 96.38 112 SER A CA 1
ATOM 860 C C . SER A 1 112 ? 15.422 1.647 1.547 1 96.38 112 SER A C 1
ATOM 862 O O . SER A 1 112 ? 15.18 2.809 1.881 1 96.38 112 SER A O 1
ATOM 864 N N . GLY A 1 113 ? 14.766 0.555 2.027 1 96.62 113 GLY A N 1
ATOM 865 C CA . GLY A 1 113 ? 13.727 0.747 3.033 1 96.62 113 GLY A CA 1
ATOM 866 C C . GLY A 1 113 ? 14.234 1.431 4.289 1 96.62 113 GLY A C 1
ATOM 867 O O . GLY A 1 113 ? 13.602 2.357 4.797 1 96.62 113 GLY A O 1
ATOM 868 N N . VAL A 1 114 ? 15.344 1.045 4.73 1 96.44 114 VAL A N 1
ATOM 869 C CA . VAL A 1 114 ? 15.938 1.595 5.945 1 96.44 114 VAL A CA 1
ATOM 870 C C . VAL A 1 114 ? 16.297 3.061 5.723 1 96.44 114 VAL A C 1
ATOM 872 O O . VAL A 1 114 ? 16.031 3.912 6.57 1 96.44 114 VAL A O 1
ATOM 875 N N . LEU A 1 115 ? 16.875 3.393 4.652 1 96.81 115 LEU A 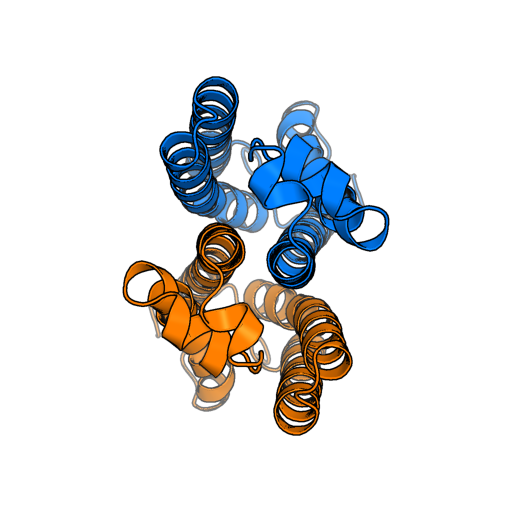N 1
ATOM 876 C CA . LEU A 1 115 ? 17.312 4.754 4.363 1 96.81 115 LEU A CA 1
ATOM 877 C C . LEU A 1 115 ? 16.109 5.688 4.227 1 96.81 115 LEU A C 1
ATOM 879 O O . LEU A 1 115 ? 16.141 6.812 4.738 1 96.81 115 LEU A O 1
ATOM 883 N N . ILE A 1 116 ? 15.125 5.207 3.574 1 96.94 116 ILE A N 1
ATOM 884 C CA . ILE A 1 116 ? 13.914 6.004 3.389 1 96.94 116 ILE A CA 1
ATOM 885 C C . ILE A 1 116 ? 13.25 6.258 4.742 1 96.94 116 ILE A C 1
ATOM 887 O O . ILE A 1 116 ? 12.867 7.391 5.047 1 96.94 116 ILE A O 1
ATOM 891 N N . ALA A 1 117 ? 13.133 5.207 5.488 1 97.25 117 ALA A N 1
ATOM 892 C CA . ALA A 1 117 ? 12.523 5.344 6.805 1 97.25 117 ALA A CA 1
ATOM 893 C C . ALA A 1 117 ? 13.32 6.297 7.688 1 97.25 117 ALA A C 1
ATOM 895 O O . ALA A 1 117 ? 12.742 7.102 8.422 1 97.25 117 ALA A O 1
ATOM 896 N N . ALA A 1 118 ? 14.617 6.211 7.676 1 96.81 118 ALA A N 1
ATOM 897 C CA . ALA A 1 118 ? 15.469 7.105 8.453 1 96.81 118 ALA A CA 1
ATOM 898 C C . ALA A 1 118 ? 15.281 8.555 8.016 1 96.81 118 ALA A C 1
ATOM 900 O O . ALA A 1 118 ? 15.234 9.461 8.852 1 96.81 118 ALA A O 1
ATOM 901 N N . TRP A 1 119 ? 15.219 8.727 6.699 1 96.19 119 TRP A N 1
ATOM 902 C CA . TRP A 1 119 ? 14.984 10.062 6.16 1 96.19 119 TRP A CA 1
ATOM 903 C C . TRP A 1 119 ? 13.727 10.68 6.758 1 96.19 119 TRP A C 1
ATOM 905 O O . TRP A 1 119 ? 13.727 11.836 7.176 1 96.19 119 TRP A O 1
ATOM 915 N N . GLY A 1 120 ? 12.641 9.875 6.77 1 95.62 120 GLY A N 1
ATOM 916 C CA . GLY A 1 120 ? 11.398 10.344 7.355 1 95.62 120 GLY A CA 1
ATOM 917 C C . GLY A 1 120 ? 11.477 10.508 8.859 1 95.62 120 GLY A C 1
ATOM 918 O O . GLY A 1 120 ? 11.016 11.516 9.406 1 95.62 120 GLY A O 1
ATOM 919 N N . TRP A 1 121 ? 12.055 9.609 9.531 1 94.94 121 TRP A N 1
ATOM 920 C CA . TRP A 1 121 ? 12.133 9.586 10.984 1 94.94 121 TRP A CA 1
ATOM 921 C C . TRP A 1 121 ? 12.852 10.82 11.508 1 94.94 121 TRP A C 1
ATOM 923 O O . TRP A 1 121 ? 12.43 11.414 12.508 1 94.94 121 TRP A O 1
ATOM 933 N N . TYR A 1 122 ? 13.836 11.266 10.883 1 94.94 122 TYR A N 1
ATOM 934 C CA . TYR A 1 122 ? 14.617 12.414 11.328 1 94.94 122 TYR A CA 1
ATOM 935 C C . TYR A 1 122 ? 14.039 13.711 10.789 1 94.94 122 TYR A C 1
ATOM 937 O O . TYR A 1 122 ? 14.609 14.789 11.008 1 94.94 122 TYR A O 1
ATOM 945 N N . GLY A 1 123 ? 12.914 13.602 10.164 1 94.25 123 GLY A N 1
ATOM 946 C CA . GLY A 1 123 ? 12.25 14.797 9.656 1 94.25 123 GLY A CA 1
ATOM 947 C C . GLY A 1 123 ? 13.078 15.547 8.633 1 94.25 123 GLY A C 1
ATOM 948 O O . GLY A 1 123 ? 13.141 16.781 8.664 1 94.25 123 GLY A O 1
ATOM 949 N N . MET A 1 124 ? 13.75 14.797 7.723 1 92.25 124 MET A N 1
ATOM 950 C CA . MET A 1 124 ? 14.672 15.438 6.793 1 92.25 124 MET A CA 1
ATOM 951 C C . MET A 1 124 ? 13.922 16.219 5.723 1 92.25 124 MET A C 1
ATOM 953 O O . MET A 1 124 ? 14.477 17.125 5.105 1 92.25 124 MET A O 1
ATOM 957 N N . THR A 1 125 ? 12.68 15.875 5.484 1 92.5 125 THR A N 1
ATOM 958 C CA . THR A 1 125 ? 11.883 16.625 4.523 1 92.5 125 THR A CA 1
ATOM 959 C C . THR A 1 125 ? 11.281 17.875 5.168 1 92.5 125 THR A C 1
ATOM 961 O O . THR A 1 125 ? 11.281 18.953 4.566 1 92.5 125 THR A O 1
ATOM 964 N N . GLU A 1 126 ? 10.727 17.781 6.32 1 88.44 126 GLU A N 1
ATOM 965 C CA . GLU A 1 126 ? 10.086 18.891 7.02 1 88.44 126 GLU A CA 1
ATOM 966 C C . GLU A 1 126 ? 11.102 19.969 7.391 1 88.44 126 GLU A C 1
ATOM 968 O O . GLU A 1 126 ? 10.773 21.156 7.434 1 88.44 126 GLU A O 1
ATOM 973 N N . GLU A 1 127 ? 12.5 19.469 7.715 1 73.62 127 GLU A N 1
ATOM 974 C CA . GLU A 1 127 ? 13.461 20.391 8.312 1 73.62 127 GLU A CA 1
ATOM 975 C C . GLU A 1 127 ? 13.344 21.781 7.707 1 73.62 127 GLU A C 1
ATOM 977 O O . GLU A 1 127 ? 13.398 21.938 6.488 1 73.62 127 GLU A O 1
ATOM 982 N N . LEU A 1 128 ? 12.32 22.672 8.32 1 48.34 128 LEU A N 1
ATOM 983 C CA . LEU A 1 128 ? 12.258 24.125 8.219 1 48.34 128 LEU A CA 1
ATOM 984 C C . LEU A 1 128 ? 13.625 24.75 8.484 1 48.34 128 LEU A C 1
ATOM 986 O O . LEU A 1 128 ? 14.414 24.219 9.266 1 48.34 128 LEU A O 1
ATOM 990 N N . MET B 1 1 ? -4.41 10.93 23.344 1 51.56 1 MET B N 1
ATOM 991 C CA . MET B 1 1 ? -4.375 10.477 21.953 1 51.56 1 MET B CA 1
ATOM 992 C C . MET B 1 1 ? -5.742 10.625 21.297 1 51.56 1 MET B C 1
ATOM 994 O O . MET B 1 1 ? -5.832 11.016 20.125 1 51.56 1 MET B O 1
ATOM 998 N N . PHE B 1 2 ? -6.711 10.336 22.047 1 68.75 2 PHE B N 1
ATOM 999 C CA . PHE B 1 2 ? -8.078 10.297 21.547 1 68.75 2 PHE B CA 1
ATOM 1000 C C . PHE B 1 2 ? -8.898 11.453 22.109 1 68.75 2 PHE B C 1
ATOM 1002 O O . PHE B 1 2 ? -10.125 11.375 22.188 1 68.75 2 PHE B O 1
ATOM 1009 N N . ALA B 1 3 ? -8.102 12.539 22.406 1 74 3 ALA B N 1
ATOM 1010 C CA . ALA B 1 3 ? -8.844 13.672 22.953 1 74 3 ALA B CA 1
ATOM 1011 C C . ALA B 1 3 ? -9.812 14.242 21.922 1 74 3 ALA B C 1
ATOM 1013 O O . ALA B 1 3 ? -10.812 14.867 22.281 1 74 3 ALA B O 1
ATOM 1014 N N . HIS B 1 4 ? -9.57 14.023 20.797 1 83.88 4 HIS B N 1
ATOM 1015 C CA . HIS B 1 4 ? -10.383 14.586 19.719 1 83.88 4 HIS B CA 1
ATOM 1016 C C . HIS B 1 4 ? -11.391 13.562 19.203 1 83.88 4 HIS B C 1
ATOM 1018 O O . HIS B 1 4 ? -12.047 13.797 18.188 1 83.88 4 HIS B O 1
ATOM 1024 N N . PHE B 1 5 ? -11.594 12.484 19.953 1 87.38 5 PHE B N 1
ATOM 1025 C CA . PHE B 1 5 ? -12.453 11.422 19.469 1 87.38 5 PHE B CA 1
ATOM 1026 C C . PHE B 1 5 ? -13.914 11.859 19.469 1 87.38 5 PHE B C 1
ATOM 1028 O O . PHE B 1 5 ? -14.383 12.477 20.438 1 87.38 5 PHE B O 1
ATOM 1035 N N . THR B 1 6 ? -14.641 11.688 18.422 1 89.25 6 THR B N 1
ATOM 1036 C CA . THR B 1 6 ? -16.094 11.797 18.266 1 89.25 6 THR B CA 1
ATOM 1037 C C . THR B 1 6 ? -16.656 10.531 17.625 1 89.25 6 THR B C 1
ATOM 1039 O O . THR B 1 6 ? -15.945 9.789 16.953 1 89.25 6 THR B O 1
ATOM 1042 N N . PRO B 1 7 ? -17.922 10.148 17.953 1 90 7 PRO B N 1
ATOM 1043 C CA . PRO B 1 7 ? -18.531 8.945 17.391 1 90 7 PRO B CA 1
ATOM 1044 C C . PRO B 1 7 ? -18.438 8.898 15.859 1 90 7 PRO B C 1
ATOM 1046 O O . PRO B 1 7 ? -18.391 7.812 15.273 1 90 7 PRO B O 1
ATOM 1049 N N . ARG B 1 8 ? -18.359 9.992 15.242 1 91.56 8 ARG B N 1
ATOM 1050 C CA . ARG B 1 8 ? -18.219 10.078 13.789 1 91.56 8 ARG B CA 1
ATOM 1051 C C . ARG B 1 8 ? -16.891 9.492 13.328 1 91.56 8 ARG B C 1
ATOM 1053 O O . ARG B 1 8 ? -16.703 9.203 12.148 1 91.56 8 ARG B O 1
ATOM 1060 N N . HIS B 1 9 ? -15.984 9.297 14.219 1 94.38 9 HIS B N 1
ATOM 1061 C CA . HIS B 1 9 ? -14.656 8.789 13.891 1 94.38 9 HIS B CA 1
ATOM 1062 C C . HIS B 1 9 ? -14.641 7.266 13.883 1 94.38 9 HIS B C 1
ATOM 1064 O O . HIS B 1 9 ? -13.648 6.652 13.484 1 94.38 9 HIS B O 1
ATOM 1070 N N . ILE B 1 10 ? -15.734 6.645 14.297 1 93.44 10 ILE B N 1
ATOM 1071 C CA . ILE B 1 10 ? -15.766 5.191 14.414 1 93.44 10 ILE B CA 1
ATOM 1072 C C . ILE B 1 10 ? -15.562 4.559 13.039 1 93.44 10 ILE B C 1
ATOM 1074 O O . ILE B 1 10 ? -14.703 3.695 12.867 1 93.44 10 ILE B O 1
ATOM 1078 N N . PRO B 1 11 ? -16.281 4.992 11.961 1 94.62 11 PRO B N 1
ATOM 1079 C CA . PRO B 1 11 ? -16.109 4.359 10.648 1 94.62 11 PRO B CA 1
ATOM 1080 C C . PRO B 1 11 ? -14.672 4.457 10.133 1 94.62 11 PRO B C 1
ATOM 1082 O O . PRO B 1 11 ? -14.07 3.441 9.773 1 94.62 11 PRO B O 1
ATOM 1085 N N . PRO B 1 12 ? -14.062 5.602 10.156 1 95.44 12 PRO B N 1
ATOM 1086 C CA . PRO B 1 12 ? -12.688 5.652 9.656 1 95.44 12 PRO B CA 1
ATOM 1087 C C . PRO B 1 12 ? -11.711 4.883 10.547 1 95.44 12 PRO B C 1
ATOM 1089 O O . PRO B 1 12 ? -10.727 4.332 10.047 1 95.44 12 PRO B O 1
ATOM 1092 N N . LEU B 1 13 ? -11.977 4.785 11.781 1 95.44 13 LEU B N 1
ATOM 1093 C CA . LEU B 1 13 ? -11.094 4.031 12.664 1 95.44 13 LEU B CA 1
ATOM 1094 C C . LEU B 1 13 ? -11.227 2.531 12.414 1 95.44 13 LEU B C 1
ATOM 1096 O O . LEU B 1 13 ? -10.266 1.781 12.57 1 95.44 13 LEU B O 1
ATOM 1100 N N . LEU B 1 14 ? -12.414 2.148 12.047 1 96.06 14 LEU B N 1
ATOM 1101 C CA . LEU B 1 14 ? -12.602 0.754 11.664 1 96.06 14 LEU B CA 1
ATOM 1102 C C . LEU B 1 14 ? -11.812 0.433 10.398 1 96.06 14 LEU B C 1
ATOM 1104 O O . LEU B 1 14 ? -11.234 -0.652 10.281 1 96.06 14 LEU B O 1
ATOM 1108 N N . VAL B 1 15 ? -11.773 1.355 9.445 1 96.44 15 VAL B N 1
ATOM 1109 C CA . VAL B 1 15 ? -10.969 1.192 8.234 1 96.44 15 VAL B CA 1
ATOM 1110 C C . VAL B 1 15 ? -9.492 1.061 8.609 1 96.44 15 VAL B C 1
ATOM 1112 O O . VAL B 1 15 ? -8.805 0.16 8.125 1 96.44 15 VAL B O 1
ATOM 1115 N N . ALA B 1 16 ? -9.039 1.927 9.492 1 97.5 16 ALA B N 1
ATOM 1116 C CA . ALA B 1 16 ? -7.648 1.887 9.938 1 97.5 16 ALA B CA 1
ATOM 1117 C C . ALA B 1 16 ? -7.316 0.547 10.586 1 97.5 16 ALA B C 1
ATOM 1119 O O . ALA B 1 16 ? -6.266 -0.038 10.312 1 97.5 16 ALA B O 1
ATOM 1120 N N . ALA B 1 17 ? -8.195 0.069 11.398 1 96.75 17 ALA B N 1
ATOM 1121 C CA . ALA B 1 17 ? -7.988 -1.207 12.078 1 96.75 17 ALA B CA 1
ATOM 1122 C C . ALA B 1 17 ? -7.98 -2.363 11.078 1 96.75 17 ALA B C 1
ATOM 1124 O O . ALA B 1 17 ? -7.117 -3.242 11.148 1 96.75 17 ALA B O 1
ATOM 1125 N N . ALA B 1 18 ? -8.938 -2.34 10.219 1 95.19 18 ALA B N 1
ATOM 1126 C CA . ALA B 1 18 ? -9.031 -3.395 9.211 1 95.19 18 ALA B CA 1
ATOM 1127 C C . ALA B 1 18 ? -7.77 -3.445 8.352 1 95.19 18 ALA B C 1
ATOM 1129 O O . ALA B 1 18 ? -7.285 -4.527 8.008 1 95.19 18 ALA B O 1
ATOM 1130 N N . MET B 1 19 ? -7.246 -2.346 8.016 1 96.69 19 MET B N 1
ATOM 1131 C CA . MET B 1 19 ? -6.047 -2.301 7.184 1 96.69 19 MET B CA 1
ATOM 1132 C C . MET B 1 19 ? -4.82 -2.758 7.965 1 96.69 19 MET B C 1
ATOM 1134 O O . MET B 1 19 ? -3.961 -3.459 7.43 1 96.69 19 MET B O 1
ATOM 1138 N N . THR B 1 20 ? -4.766 -2.352 9.195 1 95.75 20 THR B N 1
ATOM 1139 C CA . THR B 1 20 ? -3.621 -2.746 10.008 1 95.75 20 THR B CA 1
ATOM 1140 C C . THR B 1 20 ? -3.639 -4.25 10.273 1 95.75 20 THR B C 1
ATOM 1142 O O . THR B 1 20 ? -2.719 -4.965 9.875 1 95.75 20 THR B O 1
ATOM 1145 N N . PHE B 1 21 ? -4.715 -4.738 10.812 1 94.69 21 PHE B N 1
ATOM 1146 C CA . PHE B 1 21 ? -4.773 -6.129 11.242 1 94.69 21 PHE B CA 1
ATOM 1147 C C . PHE B 1 21 ? -5.07 -7.047 10.062 1 94.69 21 PHE B C 1
ATOM 1149 O O . PHE B 1 21 ? -4.586 -8.18 10.016 1 94.69 21 PHE B O 1
ATOM 1156 N N . GLY B 1 22 ? -5.906 -6.59 9.164 1 92.19 22 GLY B N 1
ATOM 1157 C CA . GLY B 1 22 ? -6.094 -7.34 7.93 1 92.19 22 GLY B CA 1
ATOM 1158 C C . GLY B 1 22 ? -4.816 -7.512 7.137 1 92.19 22 GLY B C 1
ATOM 1159 O O . GLY B 1 22 ? -4.582 -8.57 6.547 1 92.19 22 GLY B O 1
ATOM 1160 N N . GLY B 1 23 ? -4.02 -6.492 7.109 1 93.5 23 GLY B N 1
ATOM 1161 C CA . GLY B 1 23 ? -2.738 -6.543 6.426 1 93.5 23 GLY B CA 1
ATOM 1162 C C . GLY B 1 23 ? -1.759 -7.512 7.066 1 93.5 23 GLY B C 1
ATOM 1163 O O . GLY B 1 23 ? -0.797 -7.941 6.426 1 93.5 23 GLY B O 1
ATOM 1164 N N . LEU B 1 24 ? -1.994 -7.895 8.227 1 94.88 24 LEU B N 1
ATOM 1165 C CA . LEU B 1 24 ? -1.063 -8.773 8.93 1 94.88 24 LEU B CA 1
ATOM 1166 C C . LEU B 1 24 ? -1.454 -10.234 8.75 1 94.88 24 LEU B C 1
ATOM 1168 O O . LEU B 1 24 ? -0.655 -11.133 9.023 1 94.88 24 LEU B O 1
ATOM 1172 N N . ILE B 1 25 ? -2.561 -10.5 8.297 1 94.12 25 ILE B N 1
ATOM 1173 C CA . ILE B 1 25 ? -3.105 -11.852 8.211 1 94.12 25 ILE B CA 1
ATOM 1174 C C . ILE B 1 25 ? -2.217 -12.711 7.309 1 94.12 25 ILE B C 1
ATOM 1176 O O . ILE B 1 25 ? -1.887 -13.844 7.652 1 94.12 25 ILE B O 1
ATOM 1180 N N . PRO B 1 26 ? -1.815 -12.227 6.168 1 94.06 26 PRO B N 1
ATOM 1181 C CA . PRO B 1 26 ? -1.017 -13.062 5.27 1 94.06 26 PRO B CA 1
ATOM 1182 C C . PRO B 1 26 ? 0.291 -13.531 5.906 1 94.06 26 PRO B C 1
ATOM 1184 O O . PRO B 1 26 ? 0.858 -14.539 5.484 1 94.06 26 PRO B O 1
ATOM 1187 N N . PHE B 1 27 ? 0.843 -12.875 6.934 1 94.75 27 PHE B N 1
ATOM 1188 C CA . PHE B 1 27 ? 2.074 -13.281 7.602 1 94.75 27 PHE B CA 1
ATOM 1189 C C . PHE B 1 27 ? 1.86 -14.57 8.391 1 94.75 27 PHE B C 1
ATOM 1191 O O . PHE B 1 27 ? 2.816 -15.289 8.68 1 94.75 27 PHE B O 1
ATOM 1198 N N . TYR B 1 28 ? 0.602 -14.898 8.625 1 95 28 TYR B N 1
ATOM 1199 C CA . TYR B 1 28 ? 0.269 -16.109 9.359 1 95 28 TYR B CA 1
ATOM 1200 C C . TYR B 1 28 ? -0.347 -17.156 8.438 1 95 28 TYR B C 1
ATOM 1202 O O . TYR B 1 28 ? -0.087 -18.359 8.586 1 95 28 TYR B O 1
ATOM 1210 N N . ASN B 1 29 ? -1.165 -16.734 7.594 1 96.88 29 ASN B N 1
ATOM 1211 C CA . ASN B 1 29 ? -1.883 -17.609 6.68 1 96.88 29 ASN B CA 1
ATOM 1212 C C . ASN B 1 29 ? -2.182 -16.922 5.352 1 96.88 29 ASN 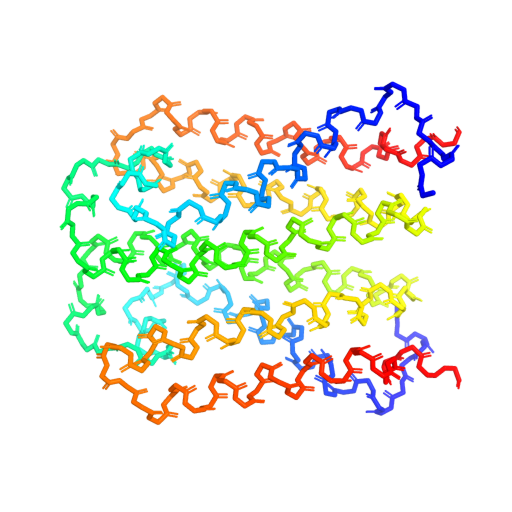B C 1
ATOM 1214 O O . ASN B 1 29 ? -3.268 -16.359 5.164 1 96.88 29 ASN B O 1
ATOM 1218 N N . ALA B 1 30 ? -1.264 -17.062 4.469 1 96.12 30 ALA B N 1
ATOM 1219 C CA . ALA B 1 30 ? -1.379 -16.375 3.184 1 96.12 30 ALA B CA 1
ATOM 1220 C C . ALA B 1 30 ? -2.525 -16.938 2.355 1 96.12 30 ALA B C 1
ATOM 1222 O O . ALA B 1 30 ? -3.217 -16.203 1.649 1 96.12 30 ALA B O 1
ATOM 1223 N N . GLU B 1 31 ? -2.693 -18.25 2.443 1 96.56 31 GLU B N 1
ATOM 1224 C CA . GLU B 1 31 ? -3.777 -18.891 1.702 1 96.56 31 GLU B CA 1
ATOM 1225 C C . GLU B 1 31 ? -5.137 -18.328 2.125 1 96.56 31 GLU B C 1
ATOM 1227 O O . GLU B 1 31 ? -5.949 -17.953 1.279 1 96.56 31 GLU B O 1
ATOM 1232 N N . TYR B 1 32 ? -5.301 -18.312 3.348 1 96.31 32 TYR B N 1
ATOM 1233 C CA . TYR B 1 32 ? -6.551 -17.781 3.879 1 96.31 32 TYR B CA 1
ATOM 1234 C C . TYR B 1 32 ? -6.742 -16.328 3.469 1 96.31 32 TYR B C 1
ATOM 1236 O O . TYR B 1 32 ? -7.848 -15.93 3.094 1 96.31 32 TYR B O 1
ATOM 1244 N N . ALA B 1 33 ? -5.719 -15.539 3.543 1 96 33 ALA B N 1
ATOM 1245 C CA . ALA B 1 33 ? -5.781 -14.117 3.201 1 96 33 ALA B CA 1
ATOM 1246 C C . ALA B 1 33 ? -6.207 -13.922 1.748 1 96 33 ALA B C 1
ATOM 1248 O O . ALA B 1 33 ? -7.012 -13.039 1.444 1 96 33 ALA B O 1
ATOM 1249 N N . ILE B 1 34 ? -5.688 -14.734 0.902 1 96.94 34 ILE B N 1
ATOM 1250 C CA . ILE B 1 34 ? -6.004 -14.633 -0.518 1 96.94 34 ILE B CA 1
ATOM 1251 C C . ILE B 1 34 ? -7.477 -14.969 -0.744 1 96.94 34 ILE B C 1
ATOM 1253 O O . ILE B 1 34 ? -8.164 -14.281 -1.496 1 96.94 34 ILE B O 1
ATOM 1257 N N . LYS B 1 35 ? -7.969 -15.938 -0.043 1 96 35 LYS B N 1
ATOM 1258 C CA . LYS B 1 35 ? -9.375 -16.297 -0.156 1 96 35 LYS B CA 1
ATOM 1259 C C . LYS B 1 35 ? -10.273 -15.188 0.39 1 96 35 LYS B C 1
ATOM 1261 O O . LYS B 1 35 ? -11.289 -14.852 -0.217 1 96 35 LYS B O 1
ATOM 1266 N N . GLU B 1 36 ? -9.867 -14.695 1.508 1 92.56 36 GLU B N 1
ATOM 1267 C CA . GLU B 1 36 ? -10.625 -13.617 2.125 1 92.56 36 GLU B CA 1
ATOM 1268 C C . GLU B 1 36 ? -10.656 -12.383 1.229 1 92.56 36 GLU B C 1
ATOM 1270 O O . GLU B 1 36 ? -11.641 -11.641 1.219 1 92.56 36 GLU B O 1
ATOM 1275 N N . PHE B 1 37 ? -9.648 -12.188 0.518 1 94.75 37 PHE B N 1
ATOM 1276 C CA . PHE B 1 37 ? -9.562 -11.078 -0.425 1 94.75 37 PHE B CA 1
ATOM 1277 C C . PHE B 1 37 ? -10.594 -11.234 -1.536 1 94.75 37 PHE B C 1
ATOM 1279 O O . PHE B 1 37 ? -11.016 -10.242 -2.141 1 94.75 37 PHE B O 1
ATOM 1286 N N . GLY B 1 38 ? -10.977 -12.469 -1.802 1 94.38 38 GLY B N 1
ATOM 1287 C CA . GLY B 1 38 ? -11.984 -12.711 -2.82 1 94.38 38 GLY B CA 1
ATOM 1288 C C . GLY B 1 38 ? -11.445 -13.461 -4.027 1 94.38 38 GLY B C 1
ATOM 1289 O O . GLY B 1 38 ? -12.125 -13.562 -5.055 1 94.38 38 GLY B O 1
ATOM 1290 N N . LEU B 1 39 ? -10.266 -14.016 -3.93 1 95.94 39 LEU B N 1
ATOM 1291 C CA . LEU B 1 39 ? -9.672 -14.734 -5.047 1 95.94 39 LEU B CA 1
ATOM 1292 C C . LEU B 1 39 ? -9.914 -16.234 -4.918 1 95.94 39 LEU B C 1
ATOM 1294 O O . LEU B 1 39 ? -10.047 -16.75 -3.809 1 95.94 39 LEU B O 1
ATOM 1298 N N . PRO B 1 40 ? -10.039 -16.875 -6.039 1 96.06 40 PRO B N 1
ATOM 1299 C CA . PRO B 1 40 ? -10.406 -18.297 -6.004 1 96.06 40 PRO B CA 1
ATOM 1300 C C . PRO B 1 40 ? -9.312 -19.172 -5.426 1 96.06 40 PRO B C 1
ATOM 1302 O O . PRO B 1 40 ? -8.172 -18.734 -5.266 1 96.06 40 PRO B O 1
ATOM 1305 N N . GLN B 1 41 ? -9.734 -20.438 -5.137 1 95.69 41 GLN B N 1
ATOM 1306 C CA . GLN B 1 41 ? -8.867 -21.438 -4.5 1 95.69 41 GLN B CA 1
ATOM 1307 C C . GLN B 1 41 ? -7.621 -21.703 -5.348 1 95.69 41 GLN B C 1
ATOM 1309 O O . GLN B 1 41 ? -6.535 -21.922 -4.809 1 95.69 41 GLN B O 1
ATOM 1314 N N . ARG B 1 42 ? -7.684 -21.656 -6.629 1 95.38 42 ARG B N 1
ATOM 1315 C CA . ARG B 1 42 ? -6.555 -21.922 -7.516 1 95.38 42 ARG B CA 1
ATOM 1316 C C . ARG B 1 42 ? -5.438 -20.906 -7.297 1 95.38 42 ARG B C 1
ATOM 1318 O O . ARG B 1 42 ? -4.258 -21.234 -7.43 1 95.38 42 ARG B O 1
ATOM 1325 N N . ILE B 1 43 ? -5.828 -19.734 -6.961 1 96.5 43 ILE B N 1
ATOM 1326 C CA . ILE B 1 43 ? -4.844 -18.688 -6.695 1 96.5 43 ILE B CA 1
ATOM 1327 C C . ILE B 1 43 ? -4.336 -18.812 -5.258 1 96.5 43 ILE B C 1
ATOM 1329 O O . ILE B 1 43 ? -3.139 -18.672 -5.004 1 96.5 43 ILE B O 1
ATOM 1333 N N . ALA B 1 44 ? -5.246 -19.141 -4.402 1 96.81 44 ALA B N 1
ATOM 1334 C CA . ALA B 1 44 ? -4.918 -19.203 -2.982 1 96.81 44 ALA B CA 1
ATOM 1335 C C . ALA B 1 44 ? -3.869 -20.266 -2.697 1 96.81 44 ALA B C 1
ATOM 1337 O O . ALA B 1 44 ? -3.014 -20.094 -1.827 1 96.81 44 ALA B O 1
ATOM 1338 N N . VAL B 1 45 ? -3.902 -21.344 -3.422 1 96.94 45 VAL B N 1
ATOM 1339 C CA . VAL B 1 45 ? -3.002 -22.453 -3.131 1 96.94 45 VAL B CA 1
ATOM 1340 C C . VAL B 1 45 ? -1.685 -22.266 -3.877 1 96.94 45 VAL B C 1
ATOM 1342 O O . VAL B 1 45 ? -0.729 -23.016 -3.668 1 96.94 45 VAL B O 1
ATOM 1345 N N . SER B 1 46 ? -1.587 -21.297 -4.738 1 97.12 46 SER B N 1
ATOM 1346 C CA . SER B 1 46 ? -0.376 -21.031 -5.504 1 97.12 46 SER B CA 1
ATOM 1347 C C . SER B 1 46 ? 0.708 -20.422 -4.625 1 97.12 46 SER B C 1
ATOM 1349 O O . SER B 1 46 ? 0.549 -19.297 -4.121 1 97.12 46 SER B O 1
ATOM 1351 N N . GLU B 1 47 ? 1.85 -21.109 -4.551 1 96.31 47 GLU B N 1
ATOM 1352 C CA . GLU B 1 47 ? 2.949 -20.625 -3.719 1 96.31 47 GLU B CA 1
ATOM 1353 C C . GLU B 1 47 ? 3.484 -19.297 -4.23 1 96.31 47 GLU B C 1
ATOM 1355 O O . GLU B 1 47 ? 3.723 -18.375 -3.449 1 96.31 47 GLU B O 1
ATOM 1360 N N . PRO B 1 48 ? 3.658 -19.156 -5.516 1 96.75 48 PRO B N 1
ATOM 1361 C CA . PRO B 1 48 ? 4.078 -17.859 -6.035 1 96.75 48 PRO B CA 1
ATOM 1362 C C . PRO B 1 48 ? 3.119 -16.734 -5.652 1 96.75 48 PRO B C 1
ATOM 1364 O O . PRO B 1 48 ? 3.559 -15.633 -5.297 1 96.75 48 PRO B O 1
ATOM 1367 N N . ALA B 1 49 ? 1.884 -17.031 -5.699 1 97.19 49 ALA B N 1
ATOM 1368 C CA . ALA B 1 49 ? 0.891 -16.016 -5.344 1 97.19 49 ALA B CA 1
ATOM 1369 C C . ALA B 1 49 ? 0.972 -15.672 -3.861 1 97.19 49 ALA B C 1
ATOM 1371 O O . ALA B 1 49 ? 0.796 -14.508 -3.48 1 97.19 49 ALA B O 1
ATOM 1372 N N . GLN B 1 50 ? 1.208 -16.641 -3.127 1 97.38 50 GLN B N 1
ATOM 1373 C CA . GLN B 1 50 ? 1.323 -16.422 -1.689 1 97.38 50 GLN B CA 1
ATOM 1374 C C . GLN B 1 50 ? 2.527 -15.547 -1.361 1 97.38 50 GLN B C 1
ATOM 1376 O O . GLN B 1 50 ? 2.465 -14.711 -0.459 1 97.38 50 GLN B O 1
ATOM 1381 N N . SER B 1 51 ? 3.578 -15.75 -2.041 1 96.25 51 SER B N 1
ATOM 1382 C CA . SER B 1 51 ? 4.762 -14.922 -1.839 1 96.25 51 SER B CA 1
ATOM 1383 C C . SER B 1 51 ? 4.477 -13.461 -2.184 1 96.25 51 SER B C 1
ATOM 1385 O O . SER B 1 51 ? 4.844 -12.562 -1.43 1 96.25 51 SER B O 1
ATOM 1387 N N . VAL B 1 52 ? 3.801 -13.242 -3.246 1 96.31 52 VAL B N 1
ATOM 1388 C CA . VAL B 1 52 ? 3.469 -11.883 -3.68 1 96.31 52 VAL B CA 1
ATOM 1389 C C . VAL B 1 52 ? 2.463 -11.266 -2.713 1 96.31 52 VAL B C 1
ATOM 1391 O O . VAL B 1 52 ? 2.525 -10.07 -2.428 1 96.31 52 VAL B O 1
ATOM 1394 N N . MET B 1 53 ? 1.614 -12.078 -2.146 1 97.44 53 MET B N 1
ATOM 1395 C CA . MET B 1 53 ? 0.602 -11.602 -1.209 1 97.44 53 MET B CA 1
ATOM 1396 C C . MET B 1 53 ? 1.251 -11.016 0.044 1 97.44 53 MET B C 1
ATOM 1398 O O . MET B 1 53 ? 0.746 -10.055 0.619 1 97.44 53 MET B O 1
ATOM 1402 N N . LEU B 1 54 ? 2.295 -11.539 0.44 1 96.19 54 LEU B N 1
ATOM 1403 C CA . LEU B 1 54 ? 3.01 -11.023 1.604 1 96.19 54 LEU B CA 1
ATOM 1404 C C . LEU B 1 54 ? 3.455 -9.586 1.373 1 96.19 54 LEU B C 1
ATOM 1406 O O . LEU B 1 54 ? 3.348 -8.75 2.27 1 96.19 54 LEU B O 1
ATOM 1410 N N . THR B 1 55 ? 3.924 -9.312 0.198 1 95.25 55 THR B N 1
ATOM 1411 C CA . THR B 1 55 ? 4.375 -7.961 -0.124 1 95.25 55 THR B CA 1
ATOM 1412 C C . THR B 1 55 ? 3.195 -6.992 -0.168 1 95.25 55 THR B C 1
ATOM 1414 O O . THR B 1 55 ? 3.305 -5.852 0.285 1 95.25 55 THR B O 1
ATOM 1417 N N . ALA B 1 56 ? 2.105 -7.453 -0.735 1 95.19 56 ALA B N 1
ATOM 1418 C CA . ALA B 1 56 ? 0.891 -6.641 -0.769 1 95.19 56 ALA B CA 1
ATOM 1419 C C . ALA B 1 56 ? 0.404 -6.324 0.642 1 95.19 56 ALA B C 1
ATOM 1421 O O . ALA B 1 56 ? -0.034 -5.203 0.917 1 95.19 56 ALA B O 1
ATOM 1422 N N . SER B 1 57 ? 0.509 -7.273 1.483 1 94.94 57 SER B N 1
ATOM 1423 C CA . SER B 1 57 ? 0.007 -7.164 2.85 1 94.94 57 SER B CA 1
ATOM 1424 C C . SER B 1 57 ? 0.83 -6.172 3.662 1 94.94 57 SER B C 1
ATOM 1426 O O . SER B 1 57 ? 0.295 -5.48 4.531 1 94.94 57 SER B O 1
ATOM 1428 N N . ALA B 1 58 ? 2.121 -6.105 3.428 1 95.75 58 ALA B N 1
ATOM 1429 C CA . ALA B 1 58 ? 2.973 -5.121 4.098 1 95.75 58 ALA B CA 1
ATOM 1430 C C . ALA B 1 58 ? 2.518 -3.699 3.781 1 95.75 58 ALA B C 1
ATOM 1432 O O . ALA B 1 58 ? 2.496 -2.84 4.664 1 95.75 58 ALA B O 1
ATOM 1433 N N . ARG B 1 59 ? 2.176 -3.443 2.561 1 96.06 59 ARG B N 1
ATOM 1434 C CA . ARG B 1 59 ? 1.718 -2.119 2.152 1 96.06 59 ARG B CA 1
ATOM 1435 C C . ARG B 1 59 ? 0.38 -1.778 2.801 1 96.06 59 ARG B C 1
ATOM 1437 O O . ARG B 1 59 ? 0.161 -0.641 3.223 1 96.06 59 ARG B O 1
ATOM 1444 N N . ILE B 1 60 ? -0.467 -2.801 2.904 1 96.38 60 ILE B N 1
ATOM 1445 C CA . ILE B 1 60 ? -1.767 -2.615 3.541 1 96.38 60 ILE B CA 1
ATOM 1446 C C . ILE B 1 60 ? -1.574 -2.236 5.008 1 96.38 60 ILE B C 1
ATOM 1448 O O . ILE B 1 60 ? -2.143 -1.249 5.48 1 96.38 60 ILE B O 1
ATOM 1452 N N . SER B 1 61 ? -0.808 -2.951 5.656 1 96.19 61 SER B N 1
ATOM 1453 C CA . SER B 1 61 ? -0.578 -2.688 7.07 1 96.19 61 SER B CA 1
ATOM 1454 C C . SER B 1 61 ? 0.159 -1.368 7.277 1 96.19 61 SER B C 1
ATOM 1456 O O . SER B 1 61 ? -0.07 -0.669 8.266 1 96.19 61 SER B O 1
ATOM 1458 N N . ALA B 1 62 ? 1.065 -1.018 6.379 1 95.69 62 ALA B N 1
ATOM 1459 C CA . ALA B 1 62 ? 1.769 0.26 6.469 1 95.69 62 ALA B CA 1
ATOM 1460 C C . ALA B 1 62 ? 0.795 1.43 6.363 1 95.69 62 ALA B C 1
ATOM 1462 O O . ALA B 1 62 ? 0.92 2.418 7.09 1 95.69 62 ALA B O 1
ATOM 1463 N N . ILE B 1 63 ? -0.099 1.334 5.445 1 96 63 ILE B N 1
ATOM 1464 C CA . ILE B 1 63 ? -1.129 2.359 5.312 1 96 63 ILE B CA 1
ATOM 1465 C C . ILE B 1 63 ? -1.938 2.451 6.605 1 96 63 ILE B C 1
ATOM 1467 O O . ILE B 1 63 ? -2.203 3.547 7.102 1 96 63 ILE B O 1
ATOM 1471 N N . GLY B 1 64 ? -2.305 1.297 7.141 1 97 64 GLY B N 1
ATOM 1472 C CA . GLY B 1 64 ? -3 1.281 8.414 1 97 64 GLY B CA 1
ATOM 1473 C C . GLY B 1 64 ? -2.225 1.968 9.523 1 97 64 GLY B C 1
ATOM 1474 O O . GLY B 1 64 ? -2.783 2.771 10.273 1 97 64 GLY B O 1
ATOM 1475 N N . LEU B 1 65 ? -1.021 1.738 9.617 1 96 65 LEU B N 1
ATOM 1476 C CA . LEU B 1 65 ? -0.166 2.344 10.633 1 96 65 LEU B CA 1
ATOM 1477 C C . LEU B 1 65 ? -0.091 3.855 10.453 1 96 65 LEU B C 1
ATOM 1479 O O . LEU B 1 65 ? -0.102 4.605 11.43 1 96 65 LEU B O 1
ATOM 1483 N N . ALA B 1 66 ? 0.05 4.242 9.203 1 95.94 66 ALA B N 1
ATOM 1484 C CA . ALA B 1 66 ? 0.066 5.676 8.93 1 95.94 66 ALA B CA 1
ATOM 1485 C C . ALA B 1 66 ? -1.233 6.336 9.383 1 95.94 66 ALA B C 1
ATOM 1487 O O . ALA B 1 66 ? -1.216 7.438 9.938 1 95.94 66 ALA B O 1
ATOM 1488 N N . LEU B 1 67 ? -2.324 5.652 9.156 1 96.94 67 LEU B N 1
ATOM 1489 C CA . LEU B 1 67 ? -3.615 6.184 9.578 1 96.94 67 LEU B CA 1
ATOM 1490 C C . LEU B 1 67 ? -3.672 6.34 11.094 1 96.94 67 LEU B C 1
ATOM 1492 O O . LEU B 1 67 ? -4.094 7.383 11.602 1 96.94 67 LEU B O 1
ATOM 1496 N N . TRP B 1 68 ? -3.215 5.367 11.758 1 96.38 68 TRP B N 1
ATOM 1497 C CA . TRP B 1 68 ? -3.193 5.449 13.211 1 96.38 68 TRP B CA 1
ATOM 1498 C C . TRP B 1 68 ? -2.275 6.57 13.688 1 96.38 68 TRP B C 1
ATOM 1500 O O . TRP B 1 68 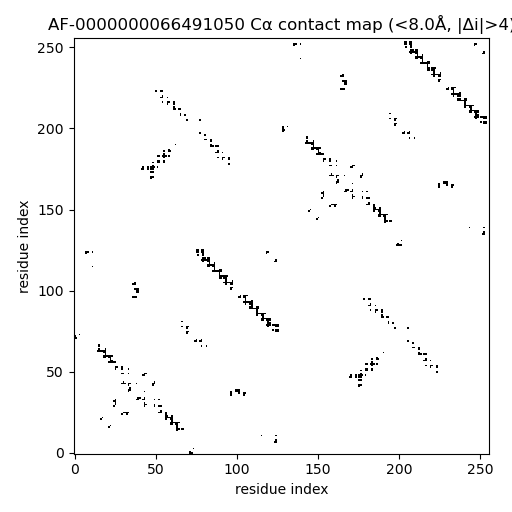? -2.592 7.281 14.641 1 96.38 68 TRP B O 1
ATOM 1510 N N . ALA B 1 69 ? -1.165 6.746 13.055 1 94.94 69 ALA B N 1
ATOM 1511 C CA . ALA B 1 69 ? -0.237 7.812 13.422 1 94.94 69 ALA B CA 1
ATOM 1512 C C . ALA B 1 69 ? -0.885 9.188 13.25 1 94.94 69 ALA B C 1
ATOM 1514 O O . ALA B 1 69 ? -0.824 10.023 14.148 1 94.94 69 ALA B O 1
ATOM 1515 N N . PHE B 1 70 ? -1.469 9.352 12.148 1 96.19 70 PHE B N 1
ATOM 1516 C CA . PHE B 1 70 ? -2.1 10.641 11.883 1 96.19 70 PHE B CA 1
ATOM 1517 C C . PHE B 1 70 ? -3.246 10.891 12.859 1 96.19 70 PHE B C 1
ATOM 1519 O O . PHE B 1 70 ? -3.42 12.008 13.344 1 96.19 70 PHE B O 1
ATOM 1526 N N . TYR B 1 71 ? -4.023 9.898 13.109 1 95.62 71 TYR B N 1
ATOM 1527 C CA . TYR B 1 71 ? -5.133 10.062 14.039 1 95.62 71 TYR B CA 1
ATOM 1528 C C . TYR B 1 71 ? -4.629 10.422 15.43 1 95.62 71 TYR B C 1
ATOM 1530 O O . TYR B 1 71 ? -5.168 11.32 16.078 1 95.62 71 TYR B O 1
ATOM 1538 N N . SER B 1 72 ? -3.602 9.789 15.875 1 93.75 72 SER B N 1
ATOM 1539 C CA . SER B 1 72 ? -3.049 10.031 17.203 1 93.75 72 SER B CA 1
ATOM 1540 C C . SER B 1 72 ? -2.488 11.445 17.312 1 93.75 72 SER B C 1
ATOM 1542 O O . SER B 1 72 ? -2.471 12.016 18.406 1 93.75 72 SER B O 1
ATOM 1544 N N . GLN B 1 73 ? -2.09 12.078 16.203 1 92 73 GLN B N 1
ATOM 1545 C CA . GLN B 1 73 ? -1.488 13.406 16.188 1 92 73 GLN B CA 1
ATOM 1546 C C . GLN B 1 73 ? -2.537 14.477 15.906 1 92 73 GLN B C 1
ATOM 1548 O O . GLN B 1 73 ? -2.211 15.664 15.812 1 92 73 GLN B O 1
ATOM 1553 N N . GLY B 1 74 ? -3.748 14.047 15.742 1 93.06 74 GLY B N 1
ATOM 1554 C CA . GLY B 1 74 ? -4.824 14.984 15.477 1 93.06 74 GLY B CA 1
ATOM 1555 C C . GLY B 1 74 ? -4.816 15.508 14.055 1 93.06 74 GLY B C 1
ATOM 1556 O O . GLY B 1 74 ? -5.391 16.562 13.773 1 93.06 74 GLY B O 1
ATOM 1557 N N . LYS B 1 75 ? -4.062 14.852 13.227 1 93.81 75 LYS B N 1
ATOM 1558 C CA . LYS B 1 75 ? -3.975 15.25 11.82 1 93.81 75 LYS B CA 1
ATOM 1559 C C . LYS B 1 75 ? -5.09 14.617 11 1 93.81 75 LYS B C 1
ATOM 1561 O O . LYS B 1 75 ? -4.836 13.758 10.148 1 93.81 75 LYS B O 1
ATOM 1566 N N . LEU B 1 76 ? -6.293 15.156 11.164 1 94.69 76 LEU B N 1
ATOM 1567 C CA . LEU B 1 76 ? -7.488 14.516 10.633 1 94.69 76 LEU B CA 1
ATOM 1568 C C . LEU B 1 76 ? -7.645 14.805 9.141 1 94.69 76 LEU B C 1
ATOM 1570 O O . LEU B 1 76 ? -8.18 13.984 8.398 1 94.69 76 LEU B O 1
ATOM 1574 N N . ALA B 1 77 ? -7.176 15.945 8.672 1 94.12 77 ALA B N 1
ATOM 1575 C CA . ALA B 1 77 ? -7.219 16.234 7.238 1 94.12 77 ALA B CA 1
ATOM 1576 C C . ALA B 1 77 ? -6.328 15.273 6.461 1 94.12 77 ALA B C 1
ATOM 1578 O O . ALA B 1 77 ? -6.68 14.844 5.359 1 94.12 77 ALA B O 1
ATOM 1579 N N . GLU B 1 78 ? -5.164 15 7.004 1 95.56 78 GLU B N 1
ATOM 1580 C CA . GLU B 1 78 ? -4.23 14.055 6.391 1 95.56 78 GLU B CA 1
ATOM 1581 C C . GLU B 1 78 ? -4.805 12.641 6.383 1 95.56 78 GLU B C 1
ATOM 1583 O O . GLU B 1 78 ? -4.625 11.898 5.418 1 95.56 78 GLU B O 1
ATOM 1588 N N . PHE B 1 79 ? -5.477 12.289 7.5 1 96.19 79 PHE B N 1
ATOM 1589 C CA . PHE B 1 79 ? -6.207 11.031 7.566 1 96.19 79 PHE B CA 1
ATOM 1590 C C . PHE B 1 79 ? -7.207 10.93 6.422 1 96.19 79 PHE B C 1
ATOM 1592 O O . PHE B 1 79 ? -7.234 9.922 5.703 1 96.19 79 PHE B O 1
ATOM 1599 N N . ASP B 1 80 ? -7.926 12.008 6.172 1 96.44 80 ASP B N 1
ATOM 1600 C CA . ASP B 1 80 ? -8.945 12.039 5.121 1 96.44 80 ASP B CA 1
ATOM 1601 C C . ASP B 1 80 ? -8.305 11.953 3.738 1 96.44 80 ASP B C 1
ATOM 1603 O O . ASP B 1 80 ? -8.875 11.367 2.818 1 96.44 80 ASP B O 1
ATOM 1607 N N . THR B 1 81 ? -7.16 12.516 3.59 1 95.69 81 THR B N 1
ATOM 1608 C CA . THR B 1 81 ? -6.457 12.43 2.314 1 95.69 81 THR B CA 1
ATOM 1609 C C . THR B 1 81 ? -6.105 10.984 1.982 1 95.69 81 THR B C 1
ATOM 1611 O O . THR B 1 81 ? -6.32 10.531 0.856 1 95.69 81 THR B O 1
ATOM 1614 N N . ILE B 1 82 ? -5.59 10.258 2.971 1 96.81 82 ILE B N 1
ATOM 1615 C CA . ILE B 1 82 ? -5.258 8.852 2.754 1 96.81 82 ILE B CA 1
ATOM 1616 C C . ILE B 1 82 ? -6.527 8.062 2.424 1 96.81 82 ILE B C 1
ATOM 1618 O O . ILE B 1 82 ? -6.539 7.258 1.493 1 96.81 82 ILE B O 1
ATOM 1622 N N . LEU B 1 83 ? -7.594 8.352 3.137 1 97.25 83 LEU B N 1
ATOM 1623 C CA . LEU B 1 83 ? -8.852 7.672 2.857 1 97.25 83 LEU B CA 1
ATOM 1624 C C . LEU B 1 83 ? -9.273 7.887 1.409 1 97.25 83 LEU B C 1
ATOM 1626 O O . LEU B 1 83 ? -9.727 6.953 0.743 1 97.25 83 LEU B O 1
ATOM 1630 N N . THR B 1 84 ? -9.141 9.039 0.907 1 96.88 84 THR B N 1
ATOM 1631 C CA . THR B 1 84 ? -9.531 9.367 -0.46 1 96.88 84 THR B CA 1
ATOM 1632 C C . THR B 1 84 ? -8.734 8.539 -1.464 1 96.88 84 THR B C 1
ATOM 1634 O O . THR B 1 84 ? -9.289 8.039 -2.445 1 96.88 84 THR B O 1
ATOM 1637 N N . THR B 1 85 ? -7.457 8.344 -1.164 1 95.94 85 THR B N 1
ATOM 1638 C CA . THR B 1 85 ? -6.617 7.602 -2.1 1 95.94 85 THR B CA 1
ATOM 1639 C C . THR B 1 85 ? -7 6.121 -2.111 1 95.94 85 THR B C 1
ATOM 1641 O O . THR B 1 85 ? -6.738 5.418 -3.088 1 95.94 85 THR B O 1
ATOM 1644 N N . LEU B 1 86 ? -7.641 5.602 -1.069 1 96.38 86 LEU B N 1
ATOM 1645 C CA . LEU B 1 86 ? -8.016 4.199 -0.967 1 96.38 86 LEU B CA 1
ATOM 1646 C C . LEU B 1 86 ? -9.133 3.863 -1.954 1 96.38 86 LEU B C 1
ATOM 1648 O O . LEU B 1 86 ? -9.367 2.689 -2.252 1 96.38 86 LEU B O 1
ATOM 1652 N N . GLY B 1 87 ? -9.82 4.926 -2.434 1 96.69 87 GLY B N 1
ATOM 1653 C CA . GLY B 1 87 ? -10.773 4.676 -3.506 1 96.69 87 GLY B CA 1
ATOM 1654 C C . GLY B 1 87 ? -10.148 3.998 -4.711 1 96.69 87 GLY B C 1
ATOM 1655 O O . GLY B 1 87 ? -10.734 3.082 -5.289 1 96.69 87 GLY B O 1
ATOM 1656 N N . TYR B 1 88 ? -8.961 4.477 -5.043 1 96.75 88 TYR B N 1
ATOM 1657 C CA . TYR B 1 88 ? -8.211 3.891 -6.152 1 96.75 88 TYR B CA 1
ATOM 1658 C C . TYR B 1 88 ? -7.883 2.428 -5.875 1 96.75 88 TYR B C 1
ATOM 1660 O O . TYR B 1 88 ? -8.023 1.575 -6.754 1 96.75 88 TYR B O 1
ATOM 1668 N N . VAL B 1 89 ? -7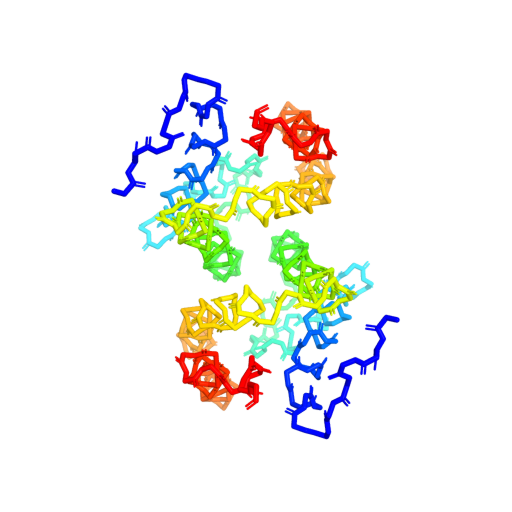.461 2.096 -4.691 1 96.69 89 VAL B N 1
ATOM 1669 C CA . VAL B 1 89 ? -7.141 0.734 -4.277 1 96.69 89 VAL B CA 1
ATOM 1670 C C . VAL B 1 89 ? -8.383 -0.149 -4.402 1 96.69 89 VAL B C 1
ATOM 1672 O O . VAL B 1 89 ? -8.312 -1.257 -4.938 1 96.69 89 VAL B O 1
ATOM 1675 N N . GLY B 1 90 ? -9.5 0.366 -3.914 1 97.12 90 GLY B N 1
ATOM 1676 C CA . GLY B 1 90 ? -10.734 -0.387 -4.012 1 97.12 90 GLY B CA 1
ATOM 1677 C C . GLY B 1 90 ? -11.141 -0.683 -5.445 1 97.12 90 GLY B C 1
ATOM 1678 O O . GLY B 1 90 ? -11.656 -1.766 -5.738 1 97.12 90 GLY B O 1
ATOM 1679 N N . LEU B 1 91 ? -10.969 0.22 -6.316 1 96.75 91 LEU B N 1
ATOM 1680 C CA . LEU B 1 91 ? -11.289 0.034 -7.727 1 96.75 91 LEU B CA 1
ATOM 1681 C C . LEU B 1 91 ? -10.445 -1.076 -8.336 1 96.75 91 LEU B C 1
ATOM 1683 O O . LEU B 1 91 ? -10.961 -1.954 -9.031 1 96.75 91 LEU B O 1
ATOM 1687 N N . VAL B 1 92 ? -9.156 -1.052 -8.109 1 96.88 92 VAL B N 1
ATOM 1688 C CA . VAL B 1 92 ? -8.258 -2.059 -8.656 1 96.88 92 VAL B CA 1
ATOM 1689 C C . VAL B 1 92 ? -8.562 -3.42 -8.031 1 96.88 92 VAL B C 1
ATOM 1691 O O . VAL B 1 92 ? -8.609 -4.434 -8.734 1 96.88 92 VAL B O 1
ATOM 1694 N N . ASP B 1 93 ? -8.719 -3.447 -6.695 1 97 93 ASP B N 1
ATOM 1695 C CA . ASP B 1 93 ? -9.07 -4.695 -6.02 1 97 93 ASP B CA 1
ATOM 1696 C C . ASP B 1 93 ? -10.336 -5.301 -6.605 1 97 93 ASP B C 1
ATOM 1698 O O . ASP B 1 93 ? -10.398 -6.508 -6.855 1 97 93 ASP B O 1
ATOM 1702 N N . GLY B 1 94 ? -11.367 -4.43 -6.738 1 97.31 94 GLY B N 1
ATOM 1703 C CA . GLY B 1 94 ? -12.594 -4.906 -7.352 1 97.31 94 GLY B CA 1
ATOM 1704 C C . GLY B 1 94 ? -12.391 -5.473 -8.742 1 97.31 94 GLY B C 1
ATOM 1705 O O . GLY B 1 94 ? -12.945 -6.52 -9.086 1 97.31 94 GLY B O 1
ATOM 1706 N N . TYR B 1 95 ? -11.648 -4.832 -9.508 1 96.88 95 TYR B N 1
ATOM 1707 C CA . TYR B 1 95 ? -11.359 -5.277 -10.867 1 96.88 95 TYR B CA 1
ATOM 1708 C C . TYR B 1 95 ? -10.68 -6.641 -10.859 1 96.88 95 TYR B C 1
ATOM 1710 O O . TYR B 1 95 ? -11.07 -7.539 -11.609 1 96.88 95 TYR B O 1
ATOM 1718 N N . VAL B 1 96 ? -9.656 -6.781 -10.086 1 96.62 96 VAL B N 1
ATOM 1719 C CA . VAL B 1 96 ? -8.898 -8.031 -10.031 1 96.62 96 VAL B CA 1
ATOM 1720 C C . VAL B 1 96 ? -9.812 -9.164 -9.57 1 96.62 96 VAL B C 1
ATOM 1722 O O . VAL B 1 96 ? -9.797 -10.25 -10.148 1 96.62 96 VAL B O 1
ATOM 1725 N N . CYS B 1 97 ? -10.57 -8.938 -8.539 1 96.75 97 CYS B N 1
ATOM 1726 C CA . CYS B 1 97 ? -11.484 -9.953 -8.039 1 96.75 97 CYS B CA 1
ATOM 1727 C C . CYS B 1 97 ? -12.508 -10.336 -9.109 1 96.75 97 CYS B C 1
ATOM 1729 O O . CYS B 1 97 ? -12.844 -11.516 -9.258 1 96.75 97 CYS B O 1
ATOM 1731 N N . TRP B 1 98 ? -13.016 -9.336 -9.797 1 96.5 98 TRP B N 1
ATOM 1732 C CA . TRP B 1 98 ? -13.969 -9.594 -10.875 1 96.5 98 TRP B CA 1
ATOM 1733 C C . TRP B 1 98 ? -13.328 -10.445 -11.969 1 96.5 98 TRP B C 1
ATOM 1735 O O . TRP B 1 98 ? -13.906 -11.445 -12.406 1 96.5 98 TRP B O 1
ATOM 1745 N N . ARG B 1 99 ? -12.203 -10.094 -12.391 1 95.12 99 ARG B N 1
ATOM 1746 C CA . ARG B 1 99 ? -11.492 -10.758 -13.477 1 95.12 99 ARG B CA 1
ATOM 1747 C C . ARG B 1 99 ? -11.164 -12.203 -13.109 1 95.12 99 ARG B C 1
ATOM 1749 O O . ARG B 1 99 ? -11.18 -13.086 -13.969 1 95.12 99 ARG B O 1
ATOM 1756 N N . GLU B 1 100 ? -10.969 -12.469 -11.812 1 96.44 100 GLU B N 1
ATOM 1757 C CA . GLU B 1 100 ? -10.547 -13.797 -11.375 1 96.44 100 GLU B CA 1
ATOM 1758 C C . GLU B 1 100 ? -11.734 -14.648 -10.953 1 96.44 100 GLU B C 1
ATOM 1760 O O . GLU B 1 100 ? -11.562 -15.766 -10.461 1 96.44 100 GLU B O 1
ATOM 1765 N N . GLY B 1 101 ? -12.906 -14.117 -11.055 1 91.62 101 GLY B N 1
ATOM 1766 C CA . GLY B 1 101 ? -14.094 -14.945 -10.891 1 91.62 101 GLY B CA 1
ATOM 1767 C C . GLY B 1 101 ? -14.727 -14.82 -9.516 1 91.62 101 GLY B C 1
ATOM 1768 O O . GLY B 1 101 ? -15.297 -15.781 -9 1 91.62 101 GLY B O 1
ATOM 1769 N N . GLY B 1 102 ? -14.531 -13.781 -8.891 1 92.75 102 GLY B N 1
ATOM 1770 C CA . GLY B 1 102 ? -15.18 -13.508 -7.613 1 92.75 102 GLY B CA 1
ATOM 1771 C C . GLY B 1 102 ? -16.031 -12.25 -7.633 1 92.75 102 GLY B C 1
ATOM 1772 O O . GLY B 1 102 ? -15.75 -11.297 -6.898 1 92.75 102 GLY B O 1
ATOM 1773 N N . PRO B 1 103 ? -17.156 -12.273 -8.344 1 91.88 103 PRO B N 1
ATOM 1774 C CA . PRO B 1 103 ? -17.922 -11.031 -8.555 1 91.88 103 PRO B CA 1
ATOM 1775 C C . PRO B 1 103 ? -18.5 -10.469 -7.258 1 91.88 103 PRO B C 1
ATOM 1777 O O . PRO B 1 103 ? -18.594 -9.25 -7.102 1 91.88 103 PRO B O 1
ATOM 1780 N N . GLY B 1 104 ? -18.953 -11.391 -6.348 1 93.56 104 GLY B N 1
ATOM 1781 C CA . GLY B 1 104 ? -19.453 -10.891 -5.078 1 93.56 104 GLY B CA 1
ATOM 1782 C C . GLY B 1 104 ? -18.438 -10.07 -4.312 1 93.56 104 GLY B C 1
ATOM 1783 O O . GLY B 1 104 ? -18.719 -8.945 -3.898 1 93.56 104 GLY B O 1
ATOM 1784 N N . ARG B 1 105 ? -17.328 -10.578 -4.176 1 93.75 105 ARG B N 1
ATOM 1785 C CA . ARG B 1 105 ? -16.266 -9.875 -3.477 1 93.75 105 ARG B CA 1
ATOM 1786 C C . ARG B 1 105 ? -15.805 -8.648 -4.266 1 93.75 105 ARG B C 1
ATOM 1788 O O . ARG B 1 105 ? -15.43 -7.637 -3.682 1 93.75 105 ARG B O 1
ATOM 1795 N N . ALA B 1 106 ? -15.82 -8.781 -5.527 1 96.44 106 ALA B N 1
ATOM 1796 C CA . ALA B 1 106 ? -15.477 -7.641 -6.371 1 96.44 106 ALA B CA 1
ATOM 1797 C C . ALA B 1 106 ? -16.375 -6.445 -6.066 1 96.44 106 ALA B C 1
ATOM 1799 O O . ALA B 1 106 ? -15.883 -5.328 -5.875 1 96.44 106 ALA B O 1
ATOM 1800 N N . VAL B 1 107 ? -17.656 -6.699 -6.004 1 95.94 107 VAL B N 1
ATOM 1801 C CA . VAL B 1 107 ? -18.609 -5.645 -5.723 1 95.94 107 VAL B CA 1
ATOM 1802 C C . VAL B 1 107 ? -18.375 -5.074 -4.328 1 95.94 107 VAL B C 1
ATOM 1804 O O . VAL B 1 107 ? -18.422 -3.857 -4.129 1 95.94 107 VAL B O 1
ATOM 1807 N N . PHE B 1 108 ? -18.125 -5.887 -3.412 1 95.19 108 PHE B N 1
ATOM 1808 C CA . PHE B 1 108 ? -17.859 -5.453 -2.047 1 95.19 108 PHE B CA 1
ATOM 1809 C C . PHE B 1 108 ? -16.641 -4.535 -2.006 1 95.19 108 PHE B C 1
ATOM 1811 O O . PHE B 1 108 ? -16.688 -3.459 -1.41 1 95.19 108 PHE B O 1
ATOM 1818 N N . ARG B 1 109 ? -15.602 -4.945 -2.633 1 94.94 109 ARG B N 1
ATOM 1819 C CA . ARG B 1 109 ? -14.367 -4.172 -2.619 1 94.94 109 ARG B CA 1
ATOM 1820 C C . ARG B 1 109 ? -14.539 -2.846 -3.352 1 94.94 109 ARG B C 1
ATOM 1822 O O . ARG B 1 109 ? -14.07 -1.806 -2.887 1 94.94 109 ARG B O 1
ATOM 1829 N N . PHE B 1 110 ? -15.195 -2.906 -4.398 1 95.56 110 PHE B N 1
ATOM 1830 C CA . PHE B 1 110 ? -15.461 -1.697 -5.168 1 95.56 110 PHE B CA 1
ATOM 1831 C C . PHE B 1 110 ? -16.328 -0.728 -4.367 1 95.56 110 PHE B C 1
ATOM 1833 O O . PHE B 1 110 ? -15.977 0.446 -4.223 1 95.56 110 PHE B O 1
ATOM 1840 N N . THR B 1 111 ? -17.391 -1.211 -3.811 1 96.69 111 THR B N 1
ATOM 1841 C CA . THR B 1 111 ? -18.312 -0.362 -3.074 1 96.69 111 THR B CA 1
ATOM 1842 C C . THR B 1 111 ? -17.672 0.192 -1.812 1 96.69 111 THR B C 1
ATOM 1844 O O . THR B 1 111 ? -17.828 1.372 -1.492 1 96.69 111 THR B O 1
ATOM 1847 N N . SER B 1 112 ? -17.016 -0.668 -1.114 1 96.25 112 SER B N 1
ATOM 1848 C CA . SER B 1 112 ? -16.312 -0.211 0.081 1 96.25 112 SER B CA 1
ATOM 1849 C C . SER B 1 112 ? -15.266 0.847 -0.26 1 96.25 112 SER B C 1
ATOM 1851 O O . SER B 1 112 ? -15.141 1.854 0.441 1 96.25 112 SER B O 1
ATOM 1853 N N . GLY B 1 113 ? -14.523 0.595 -1.381 1 96.62 113 GLY B N 1
ATOM 1854 C CA . GLY B 1 113 ? -13.555 1.585 -1.819 1 96.62 113 GLY B CA 1
ATOM 1855 C C . GLY B 1 113 ? -14.172 2.941 -2.105 1 96.62 113 GLY B C 1
ATOM 1856 O O . GLY B 1 113 ? -13.641 3.971 -1.681 1 96.62 113 GLY B O 1
ATOM 1857 N N . VAL B 1 114 ? -15.258 2.939 -2.732 1 96.38 114 VAL B N 1
ATOM 1858 C CA . VAL B 1 114 ? -15.953 4.172 -3.098 1 96.38 114 VAL B CA 1
ATOM 1859 C C . VAL B 1 114 ? -16.438 4.883 -1.837 1 96.38 114 VAL B C 1
ATOM 1861 O O . VAL B 1 114 ? -16.281 6.094 -1.698 1 96.38 114 VAL B O 1
ATOM 1864 N N . LEU B 1 115 ? -16.984 4.211 -0.925 1 96.81 115 LEU B N 1
ATOM 1865 C CA . LEU B 1 115 ? -17.531 4.797 0.297 1 96.81 115 LEU B CA 1
ATOM 1866 C C . LEU B 1 115 ? -16.406 5.387 1.156 1 96.81 115 LEU B C 1
ATOM 1868 O O . LEU B 1 115 ? -16.562 6.477 1.708 1 96.81 115 LEU B O 1
ATOM 1872 N N . ILE B 1 116 ? -15.367 4.664 1.241 1 96.94 116 ILE B N 1
ATOM 1873 C CA . ILE B 1 116 ? -14.227 5.129 2.023 1 96.94 116 ILE B CA 1
ATOM 1874 C C . ILE B 1 116 ? -13.656 6.395 1.396 1 96.94 116 ILE B C 1
ATOM 1876 O O . ILE B 1 116 ? -13.383 7.375 2.094 1 96.94 116 ILE B O 1
ATOM 1880 N N . ALA B 1 117 ? -13.477 6.324 0.108 1 97.25 117 ALA B N 1
ATOM 1881 C CA . ALA B 1 117 ? -12.93 7.488 -0.593 1 97.25 117 ALA B CA 1
ATOM 1882 C C . ALA B 1 117 ? -13.852 8.695 -0.446 1 97.25 117 ALA B C 1
ATOM 1884 O O . ALA B 1 117 ? -13.383 9.82 -0.26 1 97.25 117 ALA B O 1
ATOM 1885 N N . ALA B 1 118 ? -15.133 8.516 -0.548 1 96.75 118 ALA B N 1
ATOM 1886 C CA . ALA B 1 118 ? -16.094 9.594 -0.375 1 96.75 118 ALA B CA 1
ATOM 1887 C C . ALA B 1 118 ? -16.016 10.18 1.031 1 96.75 118 ALA B C 1
ATOM 1889 O O . ALA B 1 118 ? -16.094 11.398 1.206 1 96.75 118 ALA B O 1
ATOM 1890 N N . TRP B 1 119 ? -15.914 9.281 1.993 1 96.12 119 TRP B N 1
ATOM 1891 C CA . TRP B 1 119 ? -15.766 9.711 3.379 1 96.12 119 TRP B CA 1
ATOM 1892 C C . TRP B 1 119 ? -14.594 10.68 3.525 1 96.12 119 TRP B C 1
ATOM 1894 O O . TRP B 1 119 ? -14.719 11.727 4.16 1 96.12 119 TRP B O 1
ATOM 1904 N N . GLY B 1 120 ? -13.453 10.281 2.949 1 95.56 120 GLY B N 1
ATOM 1905 C CA . GLY B 1 120 ? -12.281 11.148 2.99 1 95.56 120 GLY B CA 1
ATOM 1906 C C . GLY B 1 120 ? -12.445 12.414 2.168 1 95.56 120 GLY B C 1
ATOM 1907 O O . GLY B 1 120 ? -12.094 13.5 2.623 1 95.56 120 GLY B O 1
ATOM 1908 N N . TRP B 1 121 ? -12.969 12.297 1.024 1 94.88 121 TRP B N 1
ATOM 1909 C CA . TRP B 1 121 ? -13.125 13.398 0.086 1 94.88 121 TRP B CA 1
ATOM 1910 C C . TRP B 1 121 ? -13.969 14.516 0.691 1 94.88 121 TRP B C 1
ATOM 1912 O O . TRP B 1 121 ? -13.648 15.695 0.541 1 94.88 121 TRP B O 1
ATOM 1922 N N . TYR B 1 122 ? -14.961 14.211 1.396 1 94.88 122 TYR B N 1
ATOM 1923 C CA . TYR B 1 122 ? -15.859 15.203 1.974 1 94.88 122 TYR B CA 1
ATOM 1924 C C . TYR B 1 122 ? -15.367 15.656 3.344 1 94.88 122 TYR B C 1
ATOM 1926 O O . TYR B 1 122 ? -16.031 16.438 4.02 1 94.88 122 TYR B O 1
ATOM 1934 N N . GLY B 1 123 ? -14.211 15.203 3.693 1 94.25 123 GLY B N 1
ATOM 1935 C CA . GLY B 1 123 ? -13.625 15.617 4.961 1 94.25 123 GLY B CA 1
ATOM 1936 C C . GLY B 1 123 ? -14.461 15.219 6.16 1 94.25 123 GLY B C 1
ATOM 1937 O O . GLY B 1 123 ? -14.633 16 7.094 1 94.25 123 GLY B O 1
ATOM 1938 N N . MET B 1 124 ? -15.023 13.984 6.125 1 92.12 124 MET B N 1
ATOM 1939 C CA . MET B 1 124 ? -15.961 13.578 7.172 1 92.12 124 MET B CA 1
ATOM 1940 C C . MET B 1 124 ? -15.227 13.305 8.477 1 92.12 124 MET B C 1
ATOM 1942 O O . MET B 1 124 ? -15.836 13.328 9.555 1 92.12 124 MET B O 1
ATOM 1946 N N . THR B 1 125 ? -13.953 13.023 8.414 1 92.62 125 THR B N 1
ATOM 1947 C CA . THR B 1 125 ? -13.18 12.812 9.633 1 92.62 125 THR B CA 1
ATOM 1948 C C . THR B 1 125 ? -12.719 14.141 10.219 1 92.62 125 THR B C 1
ATOM 1950 O O . THR B 1 125 ? -12.781 14.344 11.438 1 92.62 125 THR B O 1
ATOM 1953 N N . GLU B 1 126 ? -12.211 15.031 9.445 1 88.38 126 GLU B N 1
ATOM 1954 C CA . GLU B 1 126 ? -11.703 16.328 9.891 1 88.38 126 GLU B CA 1
ATOM 1955 C C . GLU B 1 126 ? -12.82 17.203 10.453 1 88.38 126 GLU B C 1
ATOM 1957 O O . GLU B 1 126 ? -12.594 18 11.352 1 88.38 126 GLU B O 1
ATOM 1962 N N . GLU B 1 127 ? -14.188 16.984 9.789 1 73.69 127 GLU B N 1
ATOM 1963 C CA . GLU B 1 127 ? -15.266 17.922 10.086 1 73.69 127 GLU B CA 1
ATOM 1964 C C . GLU B 1 127 ? -15.219 18.375 11.547 1 73.69 127 GLU B C 1
ATOM 1966 O O . GLU B 1 127 ? -15.156 17.547 12.453 1 73.69 127 GLU B O 1
ATOM 1971 N N . LEU B 1 128 ? -14.398 19.578 11.836 1 47.88 128 LEU B N 1
ATOM 1972 C CA . LEU B 1 128 ? -14.43 20.469 12.992 1 47.88 128 LEU B CA 1
ATOM 1973 C C . LEU B 1 128 ? -15.867 20.75 13.422 1 47.88 128 LEU B C 1
ATOM 1975 O O . LEU B 1 128 ? -16.781 20.781 12.586 1 47.88 128 LEU B O 1
#

Solvent-accessible surface area (backbone atoms only — not comparable to full-atom values): 11946 Å² total; per-residue (Å²): 102,63,82,80,66,51,81,74,42,49,65,62,49,50,52,29,47,47,27,31,56,56,20,49,40,32,82,78,38,33,41,58,40,37,40,73,68,24,42,47,68,77,37,24,71,30,66,50,18,34,54,43,41,43,49,31,19,38,50,36,22,34,51,13,49,47,38,50,52,27,47,50,70,66,36,31,62,60,38,15,50,51,32,32,40,40,22,58,34,14,46,51,44,11,49,50,18,40,76,60,70,18,56,71,43,10,50,50,34,30,52,52,12,47,52,43,12,50,42,16,67,69,32,56,62,40,64,123,100,62,84,80,67,50,80,74,43,48,66,61,48,49,51,29,47,46,28,30,56,57,19,47,40,32,81,78,37,33,40,59,40,36,41,73,68,24,42,45,69,78,37,24,72,30,63,51,18,35,56,43,40,43,49,31,20,38,48,35,22,33,52,13,50,46,38,51,52,28,48,50,71,66,35,30,61,61,38,15,50,50,33,31,40,40,22,58,36,14,46,50,44,12,48,50,17,39,76,61,68,18,56,70,42,10,50,50,35,29,51,50,13,47,53,44,12,49,40,16,68,69,32,58,62,39,63,123

Foldseek 3Di:
DCPVPDPLCVVLLVQLVCLQVLLCVLVPQLLVSCVVLQADNVLSVDPVSSVVS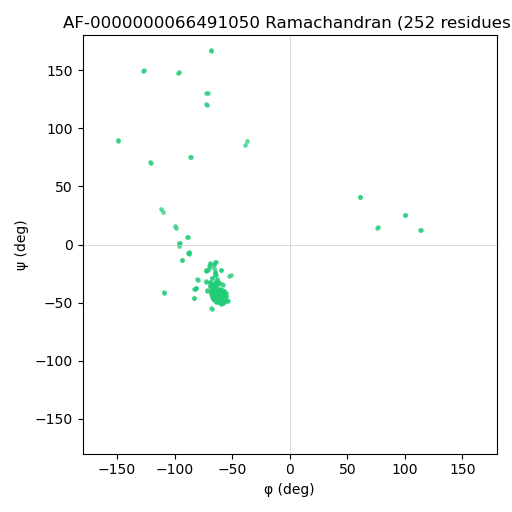NVVSVVSNVLSVVLVVCVVVLVLLVNLVSQLVLLVVLQVSLVVNVVRPRNVSSVVSNVVSVVSNVCSVVSSRNPD/DCPVPDPLCVVLLVQLVCLQVLLCVLVPQLLVSCVVLQADNVLSVDPVSSVVSNVVSVVSNVLSVVLVVCVVVLVLLVNLVSQLVLLVVLQVSLVVNVVRPRNVSSVVSNVVSVVSNVCSVVSSRNPD

Radius of gyration: 17.61 Å; Cα contacts (8 Å, |Δi|>4): 421; chains: 2; bounding box: 40×50×41 Å

InterPro domains:
  IPR025363 Protein of unknown function DUF4267 [PF14087] (16-122)

pLDDT: mean 94.05, std 6.86, range [47.88, 97.5]

Sequence (256 aa):
MFAHFTPRHIPPLLVAAAMTFGGLIPFYNAEYAIKEFGLPQRIAVSEPAQSVMLTASARISAIGLALWAFYSQGKLAEFDTILTTLGYVGLVDGYVCWREGGPGRAVFRFTSGVLIAAWGWYGMTEELMFAHFTPRHIPPLLVAAAMTFGGLIPFYNAEYAIKEFGLPQRIAVSEPAQSVMLTASARISAIGLALWAFYSQGKLAEFDTILTTLGYVGLVDGYVCWREGGPGRAVFRFTSGVLIAAWGWYGMTEEL

Secondary structure (DSSP, 8-state):
--TT--GGGHHHHHHHHHHHHHHHHHHH-HHHHHHHHT--HHHHT-HHHHHHHHHHHHHHHHHHHHHHHHHHTT-HHHHHHHHHHHHHHHHHHHHHHHHTT-HHHHHHHHHHHHHHHHHHHTTTTT--/--TT--GGGHHHHHHHHHHHHHHHGGGT-HHHHHHHHT--HHHHT-HHHHHHHHHHHHHHHHHHHHHHHHHHTT-HHHHHHHHHHHHHHHHHHHHHHHHTT-HHHHHHHHHHHHHHHHHHHTTTTT--

Organism: Paracoccidioides lutzii (strain ATCC MYA-826 / Pb01) (NCBI:txid502779)